Protein AF-A0A842P0Y8-F1 (afdb_monomer_lite)

Radius of gyration: 45.94 Å; chains: 1; bounding box: 86×42×139 Å

Sequence (188 aa):
MQTAFKEIISNTEYFITKHQEQRDEWNAKVVENKSRREQVNGQKLEIYDEIERQRTVRDKENNMVRQAKAEREKANKEFNTLRIKIHGNDSDNKGKRRDGDSPEFIRKKMRALEDRYERGQFTGKKAEKQFQNDMKQFARKLRDAEANRKPTGGSDVNSELDALRVACDAAHARVIAAAEAAQAAHDL

Structure (mmCIF, N/CA/C/O backbone):
data_AF-A0A842P0Y8-F1
#
_entry.id   AF-A0A842P0Y8-F1
#
loop_
_atom_site.group_PDB
_atom_site.id
_atom_site.type_symbol
_atom_site.label_atom_id
_atom_site.label_alt_id
_atom_site.label_comp_id
_atom_site.label_asym_id
_atom_site.label_entity_id
_atom_site.label_seq_id
_atom_site.pdbx_PDB_ins_code
_atom_site.Cartn_x
_atom_site.Cartn_y
_atom_site.Cartn_z
_atom_site.occupancy
_atom_site.B_iso_or_equiv
_atom_site.auth_seq_id
_atom_site.auth_comp_id
_atom_site.auth_asym_id
_atom_site.auth_atom_id
_atom_site.pdbx_PDB_model_num
ATOM 1 N N . MET A 1 1 ? -43.422 -2.375 82.252 1.00 62.78 1 MET A N 1
ATOM 2 C CA . MET A 1 1 ? -42.543 -3.380 81.608 1.00 62.78 1 MET A CA 1
ATOM 3 C C . MET A 1 1 ? -43.000 -3.746 80.197 1.00 62.78 1 MET A C 1
ATOM 5 O O . MET A 1 1 ? -42.195 -3.609 79.292 1.00 62.78 1 MET A O 1
ATOM 9 N N . GLN A 1 2 ? -44.259 -4.136 79.958 1.00 72.44 2 GLN A N 1
ATOM 10 C CA . GLN A 1 2 ? -44.721 -4.534 78.610 1.00 72.44 2 GLN A CA 1
ATOM 11 C C . GLN A 1 2 ? -44.631 -3.433 77.532 1.00 72.44 2 GLN A C 1
ATOM 13 O O . GLN A 1 2 ? -44.380 -3.740 76.372 1.00 72.44 2 GLN A O 1
ATOM 18 N N . THR A 1 3 ? -44.812 -2.162 77.892 1.00 80.06 3 THR A N 1
ATOM 19 C CA . THR A 1 3 ? -44.714 -1.017 76.968 1.00 80.06 3 THR A CA 1
ATOM 20 C C . THR A 1 3 ? -43.289 -0.773 76.474 1.00 80.06 3 THR A C 1
ATOM 22 O O . THR A 1 3 ? -43.082 -0.698 75.270 1.00 80.06 3 THR A O 1
ATOM 25 N N . ALA A 1 4 ? -42.304 -0.769 77.375 1.00 82.25 4 ALA A N 1
ATOM 26 C CA . ALA A 1 4 ? -40.890 -0.627 77.017 1.00 82.25 4 ALA A CA 1
ATOM 27 C C . ALA A 1 4 ? -40.397 -1.768 76.105 1.00 82.25 4 ALA A C 1
ATOM 29 O O . ALA A 1 4 ? -39.650 -1.534 75.162 1.00 82.25 4 ALA A O 1
ATOM 30 N N . PHE A 1 5 ? -40.864 -3.004 76.331 1.00 84.50 5 PHE A N 1
ATOM 31 C CA . PHE A 1 5 ? -40.552 -4.130 75.443 1.00 84.50 5 PHE A CA 1
ATOM 32 C C . PHE A 1 5 ? -41.135 -3.958 74.033 1.00 84.50 5 PHE A C 1
ATOM 34 O O . PHE A 1 5 ? -40.447 -4.254 73.061 1.00 84.50 5 PHE A O 1
ATOM 41 N N . LYS A 1 6 ? -42.369 -3.453 73.902 1.00 89.12 6 LYS A N 1
ATOM 42 C CA . LYS A 1 6 ? -42.972 -3.161 72.588 1.00 89.12 6 LYS A CA 1
ATOM 43 C C . LYS A 1 6 ? -42.208 -2.077 71.828 1.00 89.12 6 LYS A C 1
ATOM 45 O O . LYS A 1 6 ? -42.032 -2.187 70.622 1.00 89.12 6 LYS A O 1
ATOM 50 N N . GLU A 1 7 ? -41.736 -1.060 72.538 1.00 90.31 7 GLU A N 1
ATOM 51 C CA . GLU A 1 7 ? -40.965 0.047 71.968 1.00 90.31 7 GLU A CA 1
ATOM 52 C C . GLU A 1 7 ? -39.591 -0.419 71.464 1.00 90.31 7 GLU A C 1
ATOM 54 O O . GLU A 1 7 ? -39.178 -0.075 70.358 1.00 90.31 7 GLU A O 1
ATOM 59 N N . ILE A 1 8 ? -38.922 -1.293 72.226 1.00 91.25 8 ILE A N 1
ATOM 60 C CA . ILE A 1 8 ? -37.679 -1.944 71.796 1.00 91.25 8 ILE A CA 1
ATOM 61 C C . ILE A 1 8 ? -37.927 -2.794 70.548 1.00 91.25 8 ILE A C 1
ATOM 63 O O . ILE A 1 8 ? -37.187 -2.647 69.580 1.00 91.25 8 ILE A O 1
ATOM 67 N N . ILE A 1 9 ? -38.966 -3.637 70.528 1.00 91.38 9 ILE A N 1
ATOM 68 C CA . ILE A 1 9 ? -39.293 -4.468 69.356 1.00 91.38 9 ILE A CA 1
ATOM 69 C C . ILE A 1 9 ? -39.529 -3.588 68.125 1.00 91.38 9 ILE A C 1
ATOM 71 O O . ILE A 1 9 ? -38.880 -3.802 67.108 1.00 91.38 9 ILE A 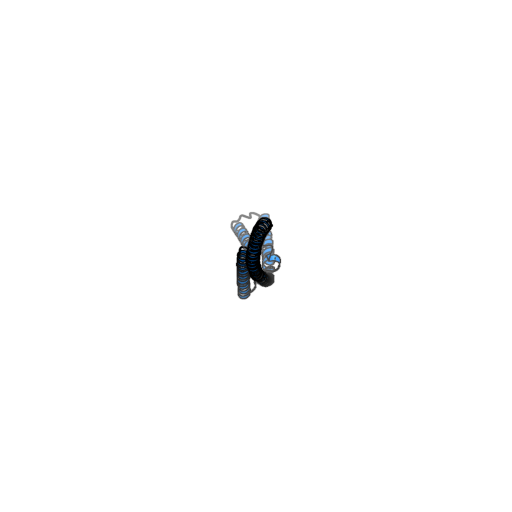O 1
ATOM 75 N N . SER A 1 10 ? -40.352 -2.543 68.244 1.00 92.31 10 SER A N 1
ATOM 76 C CA . SER A 1 10 ? -40.654 -1.628 67.137 1.00 92.31 10 SER A CA 1
ATOM 77 C C . SER A 1 10 ? -39.412 -0.905 66.606 1.00 92.31 10 SER A C 1
ATOM 79 O O . SER A 1 10 ? -39.246 -0.780 65.394 1.00 92.31 10 SER A O 1
ATOM 81 N N . ASN A 1 11 ? -38.519 -0.447 67.488 1.00 92.75 11 ASN A N 1
ATOM 82 C CA . ASN A 1 11 ? -37.257 0.168 67.074 1.00 92.75 11 ASN A CA 1
ATOM 83 C C . ASN A 1 11 ? -36.337 -0.847 66.390 1.00 92.75 11 ASN A C 1
ATOM 85 O O . ASN A 1 11 ? -35.695 -0.530 65.391 1.00 92.75 11 ASN A O 1
ATOM 89 N N . THR A 1 12 ? -36.284 -2.073 66.912 1.00 93.38 12 THR A N 1
ATOM 90 C CA . THR A 1 12 ? -35.466 -3.146 66.337 1.00 93.38 12 THR A CA 1
ATOM 91 C C . THR A 1 12 ? -35.971 -3.511 64.944 1.00 93.38 12 THR A C 1
ATOM 93 O O . THR A 1 12 ? -35.173 -3.599 64.016 1.00 93.38 12 THR A O 1
ATOM 96 N N . GLU A 1 13 ? -37.288 -3.645 64.773 1.00 94.38 13 GLU A N 1
ATOM 97 C CA . GLU A 1 13 ? -37.931 -3.862 63.476 1.00 94.38 13 GLU A CA 1
ATOM 98 C C . GLU A 1 13 ? -37.594 -2.731 62.505 1.00 94.38 13 GLU A C 1
ATOM 100 O O . GLU A 1 13 ? -37.105 -3.021 61.421 1.00 94.38 13 GLU A O 1
ATOM 105 N N . TYR A 1 14 ? -37.725 -1.463 62.916 1.00 94.94 14 TYR A N 1
ATOM 106 C CA . TYR A 1 14 ? -37.358 -0.305 62.091 1.00 94.94 14 TYR A CA 1
ATOM 107 C C . TYR A 1 14 ? -35.901 -0.352 61.601 1.00 94.94 14 TYR A C 1
ATOM 109 O O . TYR A 1 14 ? -35.631 -0.127 60.419 1.00 94.94 14 TYR A O 1
ATOM 117 N N . PHE A 1 15 ? -34.944 -0.653 62.486 1.00 95.06 15 PHE A N 1
ATOM 118 C CA . PHE A 1 15 ? -33.539 -0.766 62.088 1.00 95.06 15 PHE A CA 1
ATOM 119 C C . PHE A 1 15 ? -33.297 -1.964 61.166 1.00 95.06 15 PHE A C 1
ATOM 121 O O . PHE A 1 15 ? -32.502 -1.849 60.233 1.00 95.06 15 PHE A O 1
ATOM 128 N N . ILE A 1 16 ? -33.994 -3.085 61.379 1.00 95.69 16 ILE A N 1
ATOM 129 C CA . ILE A 1 16 ? -33.924 -4.251 60.491 1.00 95.69 16 ILE A CA 1
ATOM 130 C C . ILE A 1 16 ? -34.399 -3.875 59.086 1.00 95.69 16 ILE A C 1
ATOM 132 O O . ILE A 1 16 ? -33.655 -4.116 58.135 1.00 95.69 16 ILE A O 1
ATOM 136 N N . THR A 1 17 ? -35.570 -3.245 58.938 1.00 96.12 17 THR A N 1
ATOM 137 C CA . THR A 1 17 ? -36.078 -2.829 57.619 1.00 96.12 17 THR A CA 1
ATOM 138 C C . THR A 1 17 ? -35.133 -1.837 56.960 1.00 96.12 17 THR A C 1
ATOM 140 O O . THR A 1 17 ? -34.747 -2.029 55.812 1.00 96.12 17 THR A O 1
ATOM 143 N N . LYS A 1 18 ? -34.659 -0.831 57.703 1.00 95.88 18 LYS A N 1
ATOM 144 C CA . LYS A 1 18 ? -33.723 0.170 57.177 1.00 95.88 18 LYS A CA 1
ATOM 145 C C . LYS A 1 18 ? -32.415 -0.453 56.679 1.00 95.88 18 LYS A C 1
ATOM 147 O O . LYS A 1 18 ? -31.905 -0.072 55.628 1.00 95.88 18 LYS A O 1
ATOM 152 N N . HIS A 1 19 ? -31.848 -1.405 57.419 1.00 96.44 19 HIS A N 1
ATOM 153 C CA . HIS A 1 19 ? -30.629 -2.094 56.996 1.00 96.44 19 HIS A CA 1
ATOM 154 C C . HIS A 1 19 ? -30.870 -3.040 55.815 1.00 96.44 19 HIS A C 1
ATOM 156 O O . HIS A 1 19 ? -29.994 -3.163 54.958 1.00 96.44 19 HIS A O 1
ATOM 162 N N . GLN A 1 20 ? -32.041 -3.678 55.737 1.00 96.56 20 GLN A N 1
ATOM 163 C CA . GLN A 1 20 ? -32.441 -4.477 54.576 1.00 96.56 20 GLN A CA 1
ATOM 164 C C . GLN A 1 20 ? -32.570 -3.606 53.322 1.00 96.56 20 GLN A C 1
ATOM 166 O O . GLN A 1 20 ? -31.954 -3.930 52.312 1.00 96.56 20 GLN A O 1
ATOM 171 N N . GLU A 1 21 ? -33.258 -2.466 53.411 1.00 96.38 21 GLU A N 1
ATOM 172 C CA . GLU A 1 21 ? -33.397 -1.501 52.313 1.00 96.38 21 GLU A CA 1
ATOM 173 C C . GLU A 1 21 ? -32.034 -1.002 51.822 1.00 96.38 21 GLU A C 1
ATOM 175 O O . GLU A 1 21 ? -31.753 -1.038 50.626 1.00 96.38 21 GLU A O 1
ATOM 180 N N . GLN A 1 22 ? -31.144 -0.608 52.740 1.00 96.62 22 GLN A N 1
ATOM 181 C CA . GLN A 1 22 ? -29.789 -0.180 52.384 1.00 96.62 22 GLN A CA 1
ATOM 182 C C . GLN A 1 22 ? -28.996 -1.296 51.702 1.00 96.62 22 GLN A C 1
ATOM 184 O O . GLN A 1 22 ? -28.308 -1.055 50.710 1.00 96.62 22 GLN A O 1
ATOM 189 N N . ARG A 1 23 ? -29.068 -2.523 52.226 1.00 96.75 23 ARG A N 1
ATOM 190 C CA . ARG A 1 23 ? -28.389 -3.677 51.629 1.00 96.75 23 ARG A CA 1
ATOM 191 C C . ARG A 1 23 ? -28.906 -3.935 50.218 1.00 96.75 23 ARG A C 1
ATOM 193 O O . ARG A 1 23 ? -28.106 -4.175 49.318 1.00 96.75 23 ARG A O 1
ATOM 200 N N . ASP A 1 24 ? -30.217 -3.888 50.026 1.00 96.94 24 ASP A N 1
ATOM 201 C CA . ASP A 1 24 ? -30.845 -4.168 48.741 1.00 96.94 24 ASP A CA 1
ATOM 202 C C . ASP A 1 24 ? -30.533 -3.058 47.722 1.00 96.94 24 ASP A C 1
ATOM 204 O O . ASP A 1 24 ? -30.207 -3.362 46.574 1.00 96.94 24 ASP A O 1
ATOM 208 N N . GLU A 1 25 ? -30.481 -1.793 48.155 1.00 97.00 25 GLU A N 1
ATOM 209 C CA . GLU A 1 25 ? -30.009 -0.665 47.343 1.00 97.00 25 GLU A CA 1
ATOM 210 C C . GLU A 1 25 ? -28.546 -0.852 46.902 1.00 97.00 25 GLU A C 1
ATOM 212 O O . GLU A 1 25 ? -28.213 -0.694 45.724 1.00 97.00 25 GLU A O 1
ATOM 217 N N . TRP A 1 26 ? -27.653 -1.220 47.826 1.00 97.25 26 TRP A N 1
ATOM 218 C CA . TRP A 1 26 ? -26.250 -1.480 47.495 1.00 97.25 26 TRP A CA 1
ATOM 219 C C . TRP A 1 26 ? -26.084 -2.696 46.584 1.00 97.25 26 TRP A C 1
ATOM 221 O O . TRP A 1 26 ? -25.296 -2.639 45.641 1.00 97.25 26 TRP A O 1
ATOM 231 N N . ASN A 1 27 ? -26.849 -3.765 46.806 1.00 96.94 27 ASN A N 1
ATOM 232 C CA . ASN A 1 27 ? -26.852 -4.937 45.934 1.00 96.94 27 ASN A CA 1
ATOM 233 C C . ASN A 1 27 ? -27.299 -4.571 44.516 1.00 96.94 27 ASN A C 1
ATOM 235 O O . ASN A 1 27 ? -26.639 -4.967 43.554 1.00 96.94 27 ASN A O 1
ATOM 239 N N . ALA A 1 28 ? -28.359 -3.770 44.377 1.00 97.62 28 ALA A N 1
ATOM 240 C CA . ALA A 1 28 ? -28.816 -3.276 43.082 1.00 97.62 28 ALA A CA 1
ATOM 241 C C . ALA A 1 28 ? -27.714 -2.471 42.373 1.00 97.62 28 ALA A C 1
ATOM 243 O O . ALA A 1 28 ? -27.381 -2.766 41.224 1.00 97.62 28 ALA A O 1
ATOM 244 N N . LYS A 1 29 ? -27.058 -1.541 43.083 1.00 97.62 29 LYS A N 1
ATOM 245 C CA . LYS A 1 29 ? -25.928 -0.761 42.543 1.00 97.62 29 LYS A CA 1
ATOM 246 C C . LYS A 1 29 ? -24.746 -1.640 42.136 1.00 97.62 29 LYS A C 1
ATOM 248 O O . LYS A 1 29 ? -24.096 -1.362 41.129 1.00 97.62 29 LYS A O 1
ATOM 253 N N . VAL A 1 30 ? -24.429 -2.688 42.898 1.00 97.81 30 VAL A N 1
ATOM 254 C CA . VAL A 1 30 ? -23.339 -3.620 42.561 1.00 97.81 30 VAL A CA 1
ATOM 255 C C . VAL A 1 30 ? -23.663 -4.390 41.283 1.00 97.81 30 VAL A C 1
ATOM 257 O O . VAL A 1 30 ? -22.803 -4.490 40.406 1.00 97.81 30 VAL A O 1
ATOM 260 N N . VAL A 1 31 ? -24.891 -4.897 41.151 1.00 97.50 31 VAL A N 1
ATOM 261 C CA . VAL A 1 31 ? -25.341 -5.606 39.944 1.00 97.50 31 VAL A CA 1
ATOM 262 C C . VAL A 1 31 ? -25.310 -4.680 38.728 1.00 97.50 31 VAL A C 1
ATOM 264 O O . VAL A 1 31 ? -24.746 -5.052 37.700 1.00 97.50 31 VAL A O 1
ATOM 267 N N . GLU A 1 32 ? -25.826 -3.458 38.859 1.00 97.31 32 GLU A N 1
ATOM 268 C CA . GLU A 1 32 ? -25.815 -2.454 37.792 1.00 97.31 32 GLU A CA 1
ATOM 269 C C . GLU A 1 32 ? -24.386 -2.121 37.341 1.00 97.31 32 GLU A C 1
ATOM 271 O O . GLU A 1 32 ? -24.062 -2.200 36.154 1.00 97.31 32 GLU A O 1
ATOM 276 N N . ASN A 1 33 ? -23.485 -1.817 38.282 1.00 97.50 33 ASN A N 1
ATOM 277 C CA . ASN A 1 33 ? -22.095 -1.500 37.953 1.00 97.50 33 ASN A CA 1
ATOM 278 C C . ASN A 1 33 ? -21.358 -2.691 37.333 1.00 97.50 33 ASN A C 1
ATOM 280 O O . ASN A 1 33 ? -20.548 -2.503 36.420 1.00 97.50 33 ASN A O 1
ATOM 284 N N . LYS A 1 34 ? -21.641 -3.915 37.795 1.00 97.50 34 LYS A N 1
ATOM 285 C CA . LYS A 1 34 ? -21.091 -5.137 37.203 1.00 97.50 34 LYS A CA 1
ATOM 286 C C . LYS A 1 34 ? -21.562 -5.299 35.757 1.00 97.50 34 LYS A C 1
ATOM 288 O O . LYS A 1 34 ? -20.717 -5.489 34.885 1.00 97.50 34 LYS A O 1
ATOM 293 N N . SER A 1 35 ? -22.861 -5.135 35.502 1.00 97.44 35 SER A N 1
ATOM 294 C CA . SER A 1 35 ? -23.441 -5.193 34.156 1.00 97.44 35 SER A CA 1
ATOM 295 C C . SER A 1 35 ? -22.841 -4.124 33.241 1.00 97.44 35 SER A C 1
ATOM 297 O O . SER A 1 35 ? -22.437 -4.421 32.118 1.00 97.44 35 SER A O 1
ATOM 299 N N . ARG A 1 36 ? -22.693 -2.884 33.729 1.00 97.38 36 ARG A N 1
ATOM 300 C CA . ARG A 1 36 ? -22.067 -1.794 32.966 1.00 97.38 36 ARG A CA 1
ATOM 301 C C . ARG A 1 36 ? -20.614 -2.108 32.617 1.00 97.38 36 ARG A C 1
ATOM 303 O O . ARG A 1 36 ? -20.179 -1.868 31.495 1.00 97.38 36 ARG A O 1
ATOM 310 N N . ARG A 1 37 ? -19.852 -2.667 33.561 1.00 97.62 37 ARG A N 1
ATOM 311 C CA . ARG A 1 37 ? -18.464 -3.088 33.322 1.00 97.62 37 ARG A CA 1
ATOM 312 C C . ARG A 1 37 ? -18.384 -4.195 32.273 1.00 97.62 37 ARG A C 1
ATOM 314 O O . ARG A 1 37 ? -17.483 -4.168 31.443 1.00 97.62 37 ARG A O 1
ATOM 321 N N . GLU A 1 38 ? -19.287 -5.168 32.323 1.00 97.12 38 GLU A N 1
ATOM 322 C CA . GLU A 1 38 ? -19.349 -6.258 31.344 1.00 97.12 38 GLU A CA 1
ATOM 323 C C . GLU A 1 38 ? -19.684 -5.733 29.945 1.00 97.12 38 GLU A C 1
ATOM 325 O O . GLU A 1 38 ? -18.985 -6.079 28.997 1.00 97.12 38 GLU A O 1
ATOM 330 N N . GLN A 1 39 ? -20.639 -4.808 29.831 1.00 97.00 39 GLN A N 1
ATOM 331 C CA . GLN A 1 39 ? -20.959 -4.135 28.572 1.00 97.00 39 GLN A CA 1
ATOM 332 C C . GLN A 1 39 ? -19.757 -3.367 28.002 1.00 97.00 39 GLN A C 1
ATOM 334 O O . GLN A 1 39 ? -19.409 -3.544 26.837 1.00 97.00 39 GLN A O 1
ATOM 339 N N . VAL A 1 40 ? -19.086 -2.552 28.824 1.00 97.06 40 VAL A N 1
ATOM 340 C CA . VAL A 1 40 ? -17.894 -1.795 28.399 1.00 97.06 40 VAL A CA 1
ATOM 341 C C . VAL A 1 40 ? -16.755 -2.734 28.003 1.00 97.06 40 VAL A C 1
ATOM 343 O O . VAL A 1 40 ? -16.052 -2.480 27.030 1.00 97.06 40 VAL A O 1
ATOM 346 N N . ASN A 1 41 ? -16.566 -3.840 28.726 1.00 96.62 41 ASN A N 1
ATOM 347 C CA . ASN A 1 41 ? -15.568 -4.839 28.357 1.00 96.62 41 ASN A CA 1
ATOM 348 C C . ASN A 1 41 ? -15.905 -5.527 27.029 1.00 96.62 41 ASN A C 1
ATOM 350 O O . ASN A 1 41 ? -14.982 -5.761 26.256 1.00 96.62 41 ASN A O 1
ATOM 354 N N . GLY A 1 42 ? -17.182 -5.807 26.755 1.00 96.62 42 GLY A N 1
ATOM 355 C CA . GLY A 1 42 ? -17.635 -6.320 25.460 1.00 96.62 42 GLY A CA 1
ATOM 356 C C . GLY A 1 42 ? -17.297 -5.357 24.324 1.00 96.62 42 GLY A C 1
ATOM 357 O O . GLY A 1 42 ? -16.567 -5.726 23.411 1.00 96.62 42 GLY A O 1
ATOM 358 N N . GLN A 1 43 ? -17.695 -4.088 24.458 1.00 97.00 43 GLN A N 1
ATOM 359 C CA . GLN A 1 43 ? -17.370 -3.036 23.483 1.00 97.00 43 GLN A CA 1
ATOM 360 C C . GLN A 1 43 ? -15.861 -2.894 23.265 1.00 97.00 43 GLN A C 1
ATOM 362 O O . GLN A 1 43 ? -15.389 -2.743 22.144 1.00 97.00 43 GLN A O 1
ATOM 367 N N . LYS A 1 44 ? -15.077 -2.965 24.344 1.00 97.44 44 LYS A N 1
ATOM 368 C CA . LYS A 1 44 ? -13.618 -2.893 24.266 1.00 97.44 44 LYS A CA 1
ATOM 369 C C . LYS A 1 44 ? -13.037 -4.061 23.462 1.00 97.44 44 LYS A C 1
ATOM 371 O O . LYS A 1 44 ? -12.123 -3.840 22.678 1.00 97.44 44 LYS A O 1
ATOM 376 N N . LEU A 1 45 ? -13.529 -5.284 23.673 1.00 96.44 45 LEU A N 1
ATOM 377 C CA . LEU A 1 45 ? -13.084 -6.459 22.918 1.00 96.44 45 LEU A CA 1
ATOM 378 C C . LEU A 1 45 ? -13.445 -6.335 21.436 1.00 96.44 45 LEU A C 1
ATOM 380 O O . LEU A 1 45 ? -12.580 -6.548 20.598 1.00 96.44 45 LEU A O 1
ATOM 384 N N . GLU A 1 46 ? -14.662 -5.895 21.119 1.00 95.88 46 GLU A N 1
ATOM 385 C CA . GLU A 1 46 ? -15.085 -5.645 19.735 1.00 95.88 46 GLU A CA 1
ATOM 386 C C . GLU A 1 46 ? -14.191 -4.610 19.038 1.00 95.88 46 GLU A C 1
ATOM 388 O O . GLU A 1 46 ? -13.778 -4.814 17.898 1.00 95.88 46 GLU A O 1
ATOM 393 N N . ILE A 1 47 ? -13.831 -3.527 19.737 1.00 96.62 47 ILE A N 1
ATOM 394 C CA . ILE A 1 47 ? -12.901 -2.517 19.218 1.00 96.62 47 ILE A CA 1
ATOM 395 C C . ILE A 1 47 ? -11.506 -3.115 18.998 1.00 96.62 47 ILE A C 1
ATOM 397 O O . ILE A 1 47 ? -10.876 -2.818 17.987 1.00 96.62 47 ILE A O 1
ATOM 401 N N . TYR A 1 48 ? -11.002 -3.945 19.918 1.00 95.62 48 TYR A N 1
ATOM 402 C CA . TYR A 1 48 ? -9.704 -4.602 19.737 1.00 95.62 48 TYR A CA 1
ATOM 403 C C . TYR A 1 48 ? -9.696 -5.538 18.530 1.00 95.62 48 TYR A C 1
ATOM 405 O O . TYR A 1 48 ? -8.761 -5.470 17.732 1.00 95.62 48 TYR A O 1
ATOM 413 N N . ASP A 1 49 ? -10.742 -6.349 18.372 1.00 96.06 49 ASP A N 1
ATOM 414 C CA . ASP A 1 49 ? -10.901 -7.234 17.220 1.00 96.06 49 ASP A CA 1
ATOM 415 C C . ASP A 1 49 ? -10.931 -6.431 15.915 1.00 96.06 49 ASP A C 1
ATOM 417 O O . ASP A 1 49 ? -10.302 -6.815 14.929 1.00 96.06 49 ASP A O 1
ATOM 421 N N . GLU A 1 50 ? -11.623 -5.289 15.902 1.00 94.25 50 GLU A N 1
ATOM 422 C CA . GLU A 1 50 ? -11.691 -4.435 14.720 1.00 94.25 50 GLU A CA 1
ATOM 423 C C . GLU A 1 50 ? -10.349 -3.768 14.398 1.00 94.25 50 GLU A C 1
ATOM 425 O O . GLU A 1 50 ? -9.911 -3.786 13.249 1.00 94.25 50 GLU A O 1
ATOM 430 N N . ILE A 1 51 ? -9.629 -3.269 15.408 1.00 94.12 51 ILE A N 1
ATOM 431 C CA . ILE A 1 51 ? -8.270 -2.732 15.235 1.00 94.12 51 ILE A CA 1
ATOM 432 C C . ILE A 1 51 ? -7.336 -3.802 14.658 1.00 94.12 51 ILE A C 1
ATOM 434 O O . ILE A 1 51 ? -6.519 -3.509 13.780 1.00 94.12 51 ILE A O 1
ATOM 438 N N . GLU A 1 52 ? -7.430 -5.042 15.141 1.00 94.50 52 GLU A N 1
ATOM 439 C CA . GLU A 1 52 ? -6.617 -6.143 14.631 1.00 94.50 52 GLU A CA 1
ATOM 440 C C . GLU A 1 52 ? -6.969 -6.470 13.174 1.00 94.50 52 GLU A C 1
ATOM 442 O O . GLU A 1 52 ? -6.063 -6.581 12.342 1.00 94.50 52 GLU A O 1
ATOM 447 N N . ARG A 1 53 ? -8.262 -6.515 12.822 1.00 92.75 53 ARG A N 1
ATOM 448 C CA . ARG A 1 53 ? -8.708 -6.668 11.427 1.00 92.75 53 ARG A CA 1
ATOM 449 C C . ARG A 1 53 ? -8.160 -5.557 10.539 1.00 92.75 53 ARG A C 1
ATOM 451 O O . ARG A 1 53 ? -7.497 -5.866 9.548 1.00 92.75 53 ARG A O 1
ATOM 458 N N . GLN A 1 54 ? -8.341 -4.290 10.906 1.00 93.12 54 GLN A N 1
ATOM 459 C CA . GLN A 1 54 ? -7.819 -3.152 10.141 1.00 93.12 54 GLN A CA 1
ATOM 460 C C . GLN A 1 54 ? -6.298 -3.233 9.964 1.00 93.12 54 GLN A C 1
ATOM 462 O O . GLN A 1 54 ? -5.775 -3.024 8.866 1.00 93.12 54 GLN A O 1
ATOM 467 N N . ARG A 1 55 ? -5.567 -3.606 11.022 1.00 93.25 55 ARG A N 1
ATOM 468 C CA . ARG A 1 55 ? -4.117 -3.809 10.949 1.00 93.25 55 ARG A CA 1
ATOM 469 C C . ARG A 1 55 ? -3.748 -4.913 9.960 1.00 93.25 55 ARG A C 1
ATOM 471 O O . ARG A 1 55 ? -2.835 -4.715 9.164 1.00 93.25 55 ARG A O 1
ATOM 478 N N . THR A 1 56 ? -4.453 -6.044 9.972 1.00 93.94 56 THR A N 1
ATOM 479 C CA . THR A 1 56 ? -4.171 -7.151 9.042 1.00 93.94 56 THR A CA 1
ATOM 480 C C . THR A 1 56 ? -4.401 -6.754 7.583 1.00 93.94 56 THR A C 1
ATOM 482 O O . THR A 1 56 ? -3.585 -7.092 6.723 1.00 93.94 56 THR A O 1
ATOM 485 N N . VAL A 1 57 ? -5.459 -5.983 7.302 1.00 92.62 57 VAL A N 1
ATOM 486 C CA . VAL A 1 57 ? -5.748 -5.453 5.961 1.00 92.62 57 VAL A CA 1
ATOM 487 C C . VAL A 1 57 ? -4.634 -4.503 5.527 1.00 92.62 57 VAL A C 1
ATOM 489 O O . VAL A 1 57 ? -4.036 -4.690 4.469 1.00 92.62 57 VAL A O 1
ATOM 492 N N . ARG A 1 58 ? -4.268 -3.547 6.384 1.00 91.69 58 ARG A N 1
ATOM 493 C CA . ARG A 1 58 ? -3.175 -2.603 6.135 1.00 91.69 58 ARG A CA 1
ATOM 494 C C . ARG A 1 58 ? -1.839 -3.302 5.869 1.00 91.69 58 ARG A C 1
ATOM 496 O O . ARG A 1 58 ? -1.118 -2.930 4.945 1.00 91.69 58 ARG A O 1
ATOM 503 N N . ASP A 1 59 ? -1.493 -4.311 6.664 1.00 92.69 59 ASP A N 1
ATOM 504 C CA . ASP A 1 59 ? -0.245 -5.063 6.504 1.00 92.69 59 ASP A CA 1
ATOM 505 C C . ASP A 1 59 ? -0.233 -5.857 5.187 1.00 92.69 59 ASP A C 1
ATOM 507 O O . ASP A 1 59 ? 0.798 -5.923 4.506 1.00 92.69 59 ASP A O 1
ATOM 511 N N . LYS A 1 60 ? -1.381 -6.412 4.779 1.00 93.69 60 LYS A N 1
ATOM 512 C CA . LYS A 1 60 ? -1.544 -7.090 3.487 1.00 93.69 60 LYS A CA 1
ATOM 513 C C . LYS A 1 60 ? -1.340 -6.127 2.316 1.00 93.69 60 LYS A C 1
ATOM 515 O O . LYS A 1 60 ? -0.511 -6.413 1.450 1.00 93.69 60 LYS A O 1
ATOM 520 N N . GLU A 1 61 ? -2.020 -4.985 2.313 1.00 91.94 61 GLU A N 1
ATOM 521 C CA . GLU A 1 61 ? -1.902 -3.998 1.231 1.00 91.94 61 GLU A CA 1
ATOM 522 C C . GLU A 1 61 ? -0.489 -3.394 1.160 1.00 91.94 61 GLU A C 1
ATOM 524 O O . GLU A 1 61 ? 0.106 -3.283 0.086 1.00 91.94 61 GLU A O 1
ATOM 529 N N . ASN A 1 62 ? 0.139 -3.116 2.307 1.00 92.00 62 ASN A N 1
ATOM 530 C CA . ASN A 1 62 ? 1.532 -2.665 2.350 1.00 92.00 62 ASN A CA 1
ATOM 531 C C . ASN A 1 62 ? 2.507 -3.698 1.769 1.00 92.00 62 ASN A C 1
ATOM 533 O O . ASN A 1 62 ? 3.473 -3.335 1.086 1.00 92.00 62 ASN A O 1
ATOM 537 N N . ASN A 1 63 ? 2.267 -4.989 2.004 1.00 94.12 63 ASN A N 1
ATOM 538 C CA . ASN A 1 63 ? 3.051 -6.045 1.372 1.00 94.12 63 ASN A CA 1
ATOM 539 C C . ASN A 1 63 ? 2.835 -6.088 -0.148 1.00 94.12 63 ASN A C 1
ATOM 541 O O . ASN A 1 63 ? 3.815 -6.250 -0.879 1.00 94.12 63 ASN A O 1
ATOM 545 N N . MET A 1 64 ? 1.613 -5.861 -0.638 1.00 92.31 64 MET A N 1
ATOM 546 C CA . MET A 1 64 ? 1.340 -5.760 -2.078 1.00 92.31 64 MET A CA 1
ATOM 547 C C . MET A 1 64 ? 2.089 -4.587 -2.723 1.00 92.31 64 MET A C 1
ATOM 549 O O . MET A 1 64 ? 2.733 -4.763 -3.758 1.00 92.31 64 MET A O 1
ATOM 553 N N . VAL A 1 65 ? 2.124 -3.417 -2.074 1.00 93.38 65 VAL A N 1
ATOM 554 C CA . VAL A 1 65 ? 2.920 -2.265 -2.540 1.00 93.38 65 VAL A CA 1
ATOM 555 C C . VAL A 1 65 ? 4.409 -2.607 -2.621 1.00 93.38 65 VAL A C 1
ATOM 557 O O . VAL A 1 65 ? 5.083 -2.237 -3.586 1.00 93.38 65 VAL A O 1
ATOM 560 N N . ARG A 1 66 ? 4.951 -3.313 -1.619 1.00 93.12 66 ARG A N 1
ATOM 561 C CA . ARG A 1 66 ? 6.360 -3.745 -1.621 1.00 93.12 66 ARG A CA 1
ATOM 562 C C . ARG A 1 66 ? 6.657 -4.690 -2.785 1.00 93.12 66 ARG A C 1
ATOM 564 O O . ARG A 1 66 ? 7.667 -4.500 -3.462 1.00 93.12 66 ARG A O 1
ATOM 571 N N . GLN A 1 67 ? 5.778 -5.657 -3.043 1.00 93.69 67 GLN A N 1
ATOM 572 C CA . GLN A 1 67 ? 5.912 -6.589 -4.167 1.00 93.69 67 GLN A CA 1
ATOM 573 C C . GLN A 1 67 ? 5.847 -5.858 -5.513 1.00 93.69 67 GLN A C 1
ATOM 575 O O . GLN A 1 67 ? 6.758 -6.005 -6.326 1.00 93.69 67 GLN A O 1
ATOM 580 N N . ALA A 1 68 ? 4.862 -4.977 -5.709 1.00 92.12 68 ALA A N 1
ATOM 581 C CA . ALA A 1 68 ? 4.731 -4.186 -6.932 1.00 92.12 68 ALA A CA 1
ATOM 582 C C . ALA A 1 6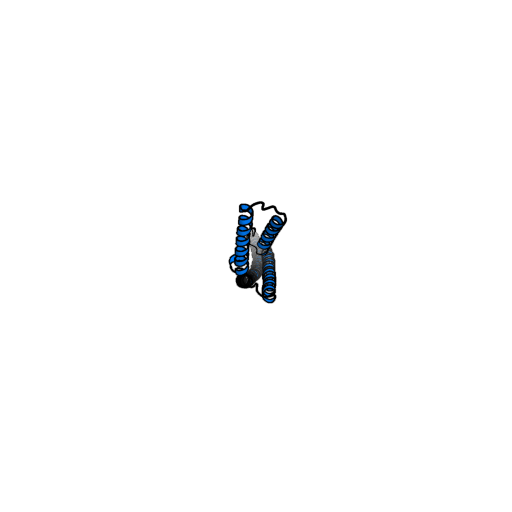8 ? 5.960 -3.288 -7.178 1.00 92.12 68 ALA A C 1
ATOM 584 O O . ALA A 1 68 ? 6.446 -3.173 -8.305 1.00 92.12 68 ALA A O 1
ATOM 585 N N . LYS A 1 69 ? 6.524 -2.677 -6.123 1.00 91.62 69 LYS A N 1
ATOM 586 C CA . LYS A 1 69 ? 7.765 -1.888 -6.230 1.00 91.62 69 LYS A CA 1
ATOM 587 C C . LYS A 1 69 ? 8.954 -2.751 -6.651 1.00 91.62 69 LYS A C 1
ATOM 589 O O . LYS A 1 69 ? 9.746 -2.296 -7.477 1.00 91.62 69 LYS A O 1
ATOM 594 N N . ALA A 1 70 ? 9.063 -3.969 -6.122 1.00 93.62 70 ALA A N 1
ATOM 595 C CA . ALA A 1 70 ? 10.109 -4.913 -6.504 1.00 93.62 70 ALA A CA 1
ATOM 596 C C . ALA A 1 70 ? 9.967 -5.366 -7.969 1.00 93.62 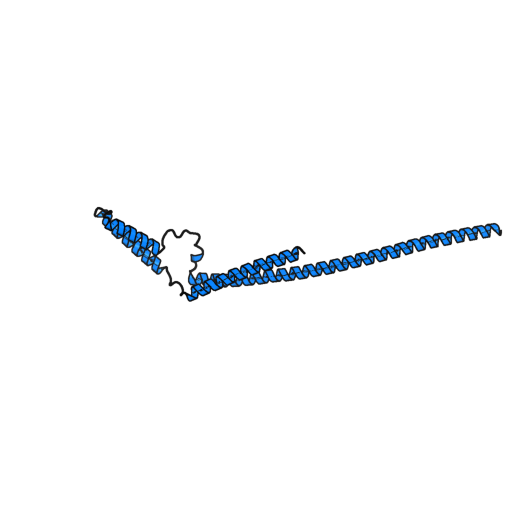70 ALA A C 1
ATOM 598 O O . ALA A 1 70 ? 10.966 -5.434 -8.684 1.00 93.62 70 ALA A O 1
ATOM 599 N N . GLU A 1 71 ? 8.744 -5.619 -8.445 1.00 91.69 71 GLU A N 1
ATOM 600 C CA . GLU A 1 71 ? 8.468 -5.918 -9.859 1.00 91.69 71 GLU A CA 1
ATOM 601 C C . GLU A 1 71 ? 8.859 -4.754 -10.772 1.00 91.69 71 GLU A C 1
ATOM 603 O O . GLU A 1 71 ? 9.592 -4.948 -11.742 1.00 91.69 71 GLU A O 1
ATOM 608 N N . ARG A 1 72 ? 8.451 -3.528 -10.423 1.00 92.50 72 ARG A N 1
ATOM 609 C CA . ARG A 1 72 ? 8.832 -2.316 -11.161 1.00 92.50 72 ARG A CA 1
ATOM 610 C C . ARG A 1 72 ? 10.348 -2.138 -11.214 1.00 92.50 72 ARG A C 1
ATOM 612 O O . ARG A 1 72 ? 10.887 -1.743 -12.242 1.00 92.50 72 ARG A O 1
ATOM 619 N N . GLU A 1 73 ? 11.051 -2.403 -10.116 1.00 91.62 73 GLU A N 1
ATOM 620 C CA . GLU A 1 73 ? 12.511 -2.309 -10.084 1.00 91.62 73 GLU A CA 1
ATOM 621 C C . GLU A 1 73 ? 13.174 -3.338 -11.011 1.00 91.62 73 GLU A C 1
ATOM 623 O O . GLU A 1 73 ? 14.116 -2.988 -11.722 1.00 91.62 73 GLU A O 1
ATOM 628 N N . LYS A 1 74 ? 12.670 -4.580 -11.048 1.00 91.75 74 LYS A N 1
ATOM 629 C CA . LYS A 1 74 ? 13.142 -5.612 -11.985 1.00 91.75 74 LYS A CA 1
ATOM 630 C C . LYS A 1 74 ? 12.906 -5.197 -13.438 1.00 91.75 74 LYS A C 1
ATOM 632 O O . LYS A 1 74 ? 13.866 -5.162 -14.202 1.00 91.75 74 LYS A O 1
ATOM 637 N N . ALA A 1 75 ? 11.687 -4.773 -13.777 1.00 88.62 75 ALA A N 1
ATOM 638 C CA . ALA A 1 75 ? 11.350 -4.305 -15.122 1.00 88.62 75 ALA A CA 1
ATOM 639 C C . ALA A 1 75 ? 12.238 -3.122 -15.552 1.00 88.62 75 ALA A C 1
ATOM 641 O O . ALA A 1 75 ? 12.813 -3.127 -16.637 1.00 88.62 75 ALA A O 1
ATOM 642 N N . ASN A 1 76 ? 12.452 -2.141 -14.666 1.00 87.38 76 ASN A N 1
ATOM 643 C CA . ASN A 1 76 ? 13.333 -1.003 -14.945 1.00 87.38 76 ASN A CA 1
ATOM 644 C C . ASN A 1 76 ? 14.795 -1.416 -15.145 1.00 87.38 76 ASN A C 1
ATOM 646 O O . ASN A 1 76 ? 15.483 -0.831 -15.983 1.00 87.38 76 ASN A O 1
ATOM 650 N N . LYS A 1 77 ? 15.290 -2.397 -14.382 1.00 90.44 77 LYS A N 1
ATOM 651 C CA . LYS A 1 77 ? 16.638 -2.949 -14.571 1.00 90.44 77 LYS A CA 1
ATOM 652 C C . LYS A 1 77 ? 16.754 -3.619 -15.938 1.00 90.44 77 LYS A C 1
ATOM 654 O O . LYS A 1 77 ? 17.696 -3.322 -16.669 1.00 90.44 77 LYS A O 1
ATOM 659 N N . GLU A 1 78 ? 15.794 -4.456 -16.312 1.00 89.00 78 GLU A N 1
ATOM 660 C CA . GLU A 1 78 ? 15.760 -5.128 -17.616 1.00 89.00 78 GLU A CA 1
ATOM 661 C C . GLU A 1 78 ? 15.722 -4.110 -18.762 1.00 89.00 78 GLU A C 1
ATOM 663 O O . GLU A 1 78 ? 16.613 -4.115 -19.616 1.00 89.00 78 GLU A O 1
ATOM 668 N N . PHE A 1 79 ? 14.802 -3.143 -18.707 1.00 87.94 79 PHE A N 1
ATOM 669 C CA . PHE A 1 79 ? 14.711 -2.064 -19.688 1.00 87.94 79 PHE A CA 1
ATOM 670 C C . PHE A 1 79 ? 16.012 -1.261 -19.796 1.00 87.94 79 PHE A C 1
ATOM 672 O O . PHE A 1 79 ? 16.525 -1.063 -20.897 1.00 87.94 79 PHE A O 1
ATOM 679 N N . ASN A 1 80 ? 16.599 -0.827 -18.674 1.00 85.31 80 ASN A N 1
ATOM 680 C CA . ASN A 1 80 ? 17.837 -0.048 -18.704 1.00 85.31 80 ASN A CA 1
ATOM 681 C C . ASN A 1 80 ? 19.021 -0.856 -19.231 1.00 85.31 80 ASN A C 1
ATOM 683 O O . ASN A 1 80 ? 19.826 -0.316 -19.990 1.00 85.31 80 ASN A O 1
ATOM 687 N N . THR A 1 81 ? 19.138 -2.136 -18.872 1.00 88.38 81 THR A N 1
ATOM 688 C CA . THR A 1 81 ? 20.230 -2.976 -19.382 1.00 88.38 81 THR A CA 1
ATOM 689 C C . THR A 1 81 ? 20.127 -3.164 -20.893 1.00 88.38 81 THR A C 1
ATOM 691 O O . THR A 1 81 ? 21.140 -3.024 -21.581 1.00 88.38 81 THR A O 1
ATOM 694 N N . LEU A 1 82 ? 18.926 -3.402 -21.431 1.00 83.88 82 LEU A N 1
ATOM 695 C CA . LEU A 1 82 ? 18.719 -3.512 -22.874 1.00 83.88 82 LEU A CA 1
ATOM 696 C C . LEU A 1 82 ? 18.927 -2.157 -23.573 1.00 83.88 82 LEU A C 1
ATOM 698 O O . LEU A 1 82 ? 19.659 -2.078 -24.559 1.00 83.88 82 LEU A O 1
ATOM 702 N N . ARG A 1 83 ? 18.401 -1.065 -23.004 1.00 83.31 83 ARG A N 1
ATOM 703 C CA . ARG A 1 83 ? 18.603 0.307 -23.501 1.00 83.31 83 ARG A CA 1
ATOM 704 C C . ARG A 1 83 ? 20.088 0.654 -23.626 1.00 83.31 83 ARG A C 1
ATOM 706 O O . ARG A 1 83 ? 20.498 1.194 -24.651 1.00 83.31 83 ARG A O 1
ATOM 713 N N . ILE A 1 84 ? 20.895 0.335 -22.611 1.00 83.00 84 ILE A N 1
ATOM 714 C CA . ILE A 1 84 ? 22.345 0.587 -22.606 1.00 83.00 84 ILE A CA 1
ATOM 715 C C . ILE A 1 84 ? 23.056 -0.287 -23.646 1.00 83.00 84 ILE A C 1
ATOM 717 O O . ILE A 1 84 ? 23.946 0.204 -24.338 1.00 83.00 84 ILE A O 1
ATOM 721 N N . LYS A 1 85 ? 22.657 -1.556 -23.810 1.00 82.06 85 LYS A N 1
ATOM 722 C CA . LYS A 1 85 ? 23.220 -2.438 -24.848 1.00 82.06 85 LYS A CA 1
ATOM 723 C C . LYS A 1 85 ? 22.969 -1.904 -26.264 1.00 82.06 85 LYS A C 1
ATOM 725 O O . LYS A 1 85 ? 23.873 -1.967 -27.093 1.00 82.06 85 LYS A O 1
ATOM 730 N N . ILE A 1 86 ? 21.778 -1.359 -26.528 1.00 75.50 86 ILE A N 1
ATOM 731 C CA . ILE A 1 86 ? 21.373 -0.872 -27.860 1.00 75.50 86 ILE A CA 1
ATOM 732 C C . ILE A 1 86 ? 21.937 0.522 -28.154 1.00 75.50 86 ILE A C 1
ATOM 734 O O . ILE A 1 86 ? 22.445 0.776 -29.245 1.00 75.50 86 ILE A O 1
ATOM 738 N N . HIS A 1 87 ? 21.822 1.446 -27.200 1.00 73.44 87 HIS A N 1
ATOM 739 C CA . HIS A 1 87 ? 22.110 2.867 -27.421 1.00 73.44 87 HIS A CA 1
ATOM 740 C C . HIS A 1 87 ? 23.428 3.343 -26.799 1.00 73.44 87 HIS A C 1
ATOM 742 O O . HIS A 1 87 ? 23.803 4.498 -26.992 1.00 73.44 87 HIS A O 1
ATOM 748 N N . GLY A 1 88 ? 24.139 2.476 -26.076 1.00 67.50 88 GLY A N 1
ATOM 749 C CA . GLY A 1 88 ? 25.333 2.841 -25.322 1.00 67.50 88 GLY A CA 1
ATOM 750 C C . GLY A 1 88 ? 25.030 3.678 -24.073 1.00 67.50 88 GLY A C 1
ATOM 751 O O . GLY A 1 88 ? 23.889 4.058 -23.785 1.00 67.50 88 GLY A O 1
ATOM 752 N N . ASN A 1 89 ? 26.090 3.987 -23.324 1.00 63.34 89 ASN A N 1
ATOM 753 C CA . ASN A 1 89 ? 26.017 4.757 -22.076 1.00 63.34 89 ASN A CA 1
ATOM 754 C C . ASN A 1 89 ? 25.630 6.238 -22.286 1.00 63.34 89 ASN A C 1
ATOM 756 O O . ASN A 1 89 ? 25.257 6.915 -21.334 1.00 63.34 89 ASN A O 1
ATOM 760 N N . ASP A 1 90 ? 25.662 6.739 -23.526 1.00 54.50 90 ASP A N 1
ATOM 761 C CA . ASP A 1 90 ? 25.373 8.143 -23.861 1.00 54.50 90 ASP A CA 1
ATOM 762 C C . ASP A 1 90 ? 23.875 8.497 -23.870 1.00 54.50 90 ASP A C 1
ATOM 764 O O . ASP A 1 90 ? 23.498 9.653 -24.078 1.00 54.50 90 ASP A O 1
ATOM 768 N N . SER A 1 91 ? 22.990 7.526 -23.627 1.00 49.75 91 SER A N 1
ATOM 769 C CA . SER A 1 91 ? 21.537 7.751 -23.631 1.00 49.75 91 SER A CA 1
ATOM 770 C C . SER A 1 91 ? 21.016 8.611 -22.465 1.00 49.75 91 SER A C 1
ATOM 772 O O . SER A 1 91 ? 19.894 9.118 -22.558 1.00 49.75 91 SER A O 1
ATOM 774 N N . ASP A 1 92 ? 21.828 8.856 -21.429 1.00 48.50 92 ASP A N 1
ATOM 775 C CA . ASP A 1 92 ? 21.532 9.809 -20.341 1.00 48.50 92 ASP A CA 1
ATOM 776 C C . ASP A 1 92 ? 21.870 11.267 -20.685 1.00 48.50 92 ASP A C 1
ATOM 778 O O . ASP A 1 92 ? 21.390 12.192 -20.034 1.00 48.50 92 ASP A O 1
ATOM 782 N N . ASN A 1 93 ? 22.596 11.518 -21.778 1.00 46.00 93 ASN A N 1
ATOM 783 C CA . ASN A 1 93 ? 22.927 12.875 -22.221 1.00 46.00 93 ASN A CA 1
ATOM 784 C C . ASN A 1 93 ? 21.834 13.511 -23.104 1.00 46.00 93 ASN A C 1
ATOM 786 O O . ASN A 1 93 ? 22.085 14.477 -23.825 1.00 46.00 93 ASN A O 1
ATOM 790 N N . LYS A 1 94 ? 20.590 13.011 -23.045 1.00 47.78 94 LYS A N 1
ATOM 791 C CA . LYS A 1 94 ? 19.445 13.557 -23.803 1.00 47.78 94 LYS A CA 1
ATOM 792 C C . LYS A 1 94 ? 19.046 14.985 -23.389 1.00 47.78 94 LYS A C 1
ATOM 794 O O . LYS A 1 94 ? 18.270 15.612 -24.103 1.00 47.78 94 LYS A O 1
ATOM 799 N N . GLY A 1 95 ? 19.600 15.513 -22.292 1.00 43.88 95 GLY A N 1
ATOM 800 C CA . GLY A 1 95 ? 19.456 16.916 -21.880 1.00 43.88 95 GLY A CA 1
ATOM 801 C C . GLY A 1 95 ? 20.437 17.891 -22.548 1.00 43.88 95 GLY A C 1
ATOM 802 O O . GLY A 1 95 ? 20.194 19.098 -22.549 1.00 43.88 95 GLY A O 1
ATOM 803 N N . LYS A 1 96 ? 21.528 17.410 -23.165 1.00 43.81 96 LYS A N 1
ATOM 804 C CA . LYS A 1 96 ? 22.425 18.258 -23.961 1.00 43.81 96 LYS A CA 1
ATOM 805 C C . LYS A 1 96 ? 21.950 18.249 -25.407 1.00 43.81 96 LYS A C 1
ATOM 807 O O . LYS A 1 96 ? 22.203 17.315 -26.161 1.00 43.81 96 LYS A O 1
ATOM 812 N N . ARG A 1 97 ? 21.216 19.306 -25.755 1.00 42.12 97 ARG A N 1
ATOM 813 C CA . ARG A 1 97 ? 20.827 19.731 -27.108 1.00 42.12 97 ARG A CA 1
ATOM 814 C C . ARG A 1 97 ? 21.745 19.124 -28.179 1.00 42.12 97 ARG A C 1
ATOM 816 O O . ARG A 1 97 ? 22.914 19.493 -28.287 1.00 42.12 97 ARG A O 1
ATOM 823 N N . ARG A 1 98 ? 21.202 18.196 -28.974 1.00 48.19 98 ARG A N 1
ATOM 824 C CA . ARG A 1 98 ? 21.795 17.694 -30.225 1.00 48.19 98 ARG A CA 1
ATOM 825 C C . ARG A 1 98 ? 21.800 18.815 -31.280 1.00 48.19 98 ARG A C 1
ATOM 827 O O . ARG A 1 98 ? 21.153 18.689 -32.308 1.00 48.19 98 ARG A O 1
ATOM 834 N N . ASP A 1 99 ? 22.508 19.911 -31.032 1.00 46.78 99 ASP A N 1
ATOM 835 C CA . ASP A 1 99 ? 22.632 21.027 -31.987 1.00 46.78 99 ASP A CA 1
ATOM 836 C C . ASP A 1 99 ? 23.915 20.935 -32.852 1.00 46.78 99 ASP A C 1
ATOM 838 O O . ASP A 1 99 ? 24.197 21.824 -33.652 1.00 46.78 99 ASP A O 1
ATOM 842 N N . GLY A 1 100 ? 24.705 19.857 -32.735 1.00 51.81 100 GLY A N 1
ATOM 843 C CA . GLY A 1 100 ? 26.043 19.770 -33.344 1.00 51.81 100 GLY A CA 1
ATOM 844 C C . GLY A 1 100 ? 26.216 18.803 -34.519 1.00 51.81 100 GLY A C 1
ATOM 845 O O . GLY A 1 100 ? 26.486 19.240 -35.635 1.00 51.81 100 GLY A O 1
ATOM 846 N N . ASP A 1 101 ? 26.092 17.494 -34.268 1.00 58.66 101 ASP A N 1
ATOM 847 C CA . ASP A 1 101 ? 26.804 16.479 -35.071 1.00 58.66 101 ASP A CA 1
ATOM 848 C C . ASP A 1 101 ? 25.944 15.261 -35.468 1.00 58.66 101 ASP A C 1
ATOM 850 O O . ASP A 1 101 ? 26.411 14.124 -35.490 1.00 58.66 101 ASP A O 1
ATOM 854 N N . SER A 1 102 ? 24.657 15.453 -35.783 1.00 68.56 102 SER A N 1
ATOM 855 C CA . SER A 1 102 ? 23.901 14.372 -36.441 1.00 68.56 102 SER A CA 1
ATOM 856 C C . SER A 1 102 ? 24.383 14.217 -37.895 1.00 68.56 102 SER A C 1
ATOM 858 O O . SER A 1 102 ? 24.467 15.237 -38.585 1.00 68.56 102 SER A O 1
ATOM 860 N N . PRO A 1 103 ? 24.632 12.995 -38.413 1.00 73.88 103 PRO A N 1
ATOM 861 C CA . PRO A 1 103 ? 25.031 12.776 -39.809 1.00 73.88 103 PRO A CA 1
ATOM 862 C C . PRO A 1 103 ? 24.125 13.488 -40.826 1.00 73.88 103 PRO A C 1
ATOM 864 O O . PRO A 1 103 ? 24.610 14.115 -41.763 1.00 73.88 103 PRO A O 1
ATOM 867 N N . GLU A 1 104 ? 22.809 13.493 -40.587 1.00 77.12 104 GLU A N 1
ATOM 868 C CA . GLU A 1 104 ? 21.820 14.203 -41.416 1.00 77.12 104 GLU A CA 1
ATOM 869 C C . GLU A 1 104 ? 22.016 15.727 -41.413 1.00 77.12 104 GLU A C 1
ATOM 871 O O . GLU A 1 104 ? 21.884 16.400 -42.436 1.00 77.12 104 GLU A O 1
ATOM 876 N N . PHE A 1 105 ? 22.381 16.291 -40.263 1.00 80.19 105 PHE A N 1
ATOM 877 C CA . PHE A 1 105 ? 22.639 17.720 -40.128 1.00 80.19 105 PHE A CA 1
ATOM 878 C C . PHE A 1 105 ? 23.949 18.126 -40.812 1.00 80.19 105 PHE A C 1
ATOM 880 O O . PHE A 1 105 ? 24.004 19.170 -41.465 1.00 80.19 105 PHE A O 1
ATOM 887 N N . ILE A 1 106 ? 24.979 17.278 -40.726 1.00 81.44 106 ILE A N 1
ATOM 888 C CA . ILE A 1 106 ? 26.248 17.471 -41.438 1.00 81.44 106 ILE A CA 1
ATOM 889 C C . ILE A 1 106 ? 26.010 17.407 -42.955 1.00 81.44 106 ILE A C 1
ATOM 891 O O . ILE A 1 106 ? 26.427 18.319 -43.666 1.00 81.44 106 ILE A O 1
ATOM 895 N N . ARG A 1 107 ? 25.243 16.421 -43.443 1.00 83.56 107 ARG A N 1
ATOM 896 C CA . ARG A 1 107 ? 24.836 16.315 -44.859 1.00 83.56 107 ARG A CA 1
ATOM 897 C C . ARG A 1 107 ? 24.062 17.548 -45.333 1.00 83.56 107 ARG A C 1
ATOM 899 O O . ARG A 1 107 ? 24.330 18.062 -46.414 1.00 83.56 107 ARG A O 1
ATOM 906 N N . LYS A 1 108 ? 23.146 18.079 -44.514 1.00 86.00 108 LYS A N 1
ATOM 907 C CA . LYS A 1 108 ? 22.409 19.316 -44.824 1.00 86.00 108 LYS A CA 1
ATOM 908 C C . LYS A 1 108 ? 23.333 20.536 -44.928 1.00 86.00 108 LYS A C 1
ATOM 910 O O . LYS A 1 108 ? 23.134 21.366 -45.811 1.00 86.00 108 LYS A O 1
ATOM 915 N N . LYS A 1 109 ? 24.341 20.650 -44.056 1.00 85.38 109 LYS A N 1
ATOM 916 C CA . LYS A 1 109 ? 25.350 21.723 -44.122 1.00 85.38 109 LYS A CA 1
ATOM 917 C C . LYS A 1 109 ? 26.263 21.597 -45.341 1.00 85.38 109 LYS A C 1
ATOM 919 O O . LYS A 1 109 ? 26.563 22.621 -45.944 1.00 85.38 109 LYS A O 1
ATOM 924 N N . MET A 1 110 ? 26.656 20.376 -45.714 1.00 85.69 110 MET A N 1
ATOM 925 C CA . MET A 1 110 ? 27.419 20.116 -46.942 1.00 85.69 110 MET A CA 1
ATOM 926 C C . MET A 1 110 ? 26.630 20.566 -48.176 1.00 85.69 110 MET A C 1
ATOM 928 O O . MET A 1 110 ? 27.128 21.400 -48.922 1.00 85.69 110 MET A O 1
ATOM 932 N N . ARG A 1 111 ? 25.359 20.155 -48.302 1.00 86.69 111 ARG A N 1
ATOM 933 C CA . ARG A 1 111 ? 24.474 20.598 -49.397 1.00 86.69 111 ARG A CA 1
ATOM 934 C C . ARG A 1 111 ? 24.297 22.114 -49.438 1.00 86.69 111 ARG A C 1
ATOM 936 O O . ARG A 1 111 ? 24.413 22.725 -50.486 1.00 86.69 111 ARG A O 1
ATOM 943 N N . ALA A 1 112 ? 24.088 22.750 -48.286 1.00 87.56 112 ALA A N 1
ATOM 944 C CA . ALA A 1 112 ? 23.955 24.205 -48.227 1.00 87.56 112 ALA A CA 1
ATOM 945 C C . ALA A 1 112 ? 25.247 24.950 -48.619 1.00 87.56 112 ALA A C 1
ATOM 947 O O . ALA A 1 112 ? 25.175 26.101 -49.043 1.00 87.56 112 ALA A O 1
ATOM 948 N N . LEU A 1 113 ? 26.421 24.339 -48.438 1.00 86.75 113 LEU A N 1
ATOM 949 C CA . LEU A 1 113 ? 27.692 24.886 -48.913 1.00 86.75 113 LEU A CA 1
ATOM 950 C C . LEU A 1 113 ? 27.882 24.656 -50.412 1.00 86.75 113 LEU A C 1
ATOM 952 O O . LEU A 1 113 ? 28.328 25.580 -51.087 1.00 86.75 113 LEU A O 1
ATOM 956 N N . GLU A 1 114 ? 27.506 23.483 -50.925 1.00 86.75 114 GLU A N 1
ATOM 957 C CA . GLU A 1 114 ? 27.473 23.173 -52.363 1.00 86.75 114 GLU A CA 1
ATOM 958 C C . GLU A 1 114 ? 26.548 24.143 -53.107 1.00 86.75 114 GLU A C 1
ATOM 960 O O . GLU A 1 114 ? 26.989 24.805 -54.039 1.00 86.75 114 GLU A O 1
ATOM 965 N N . ASP A 1 115 ? 25.331 24.373 -52.610 1.00 87.94 115 ASP A N 1
ATOM 966 C CA . ASP A 1 115 ? 24.380 25.320 -53.206 1.00 87.94 115 ASP A CA 1
ATOM 967 C C . ASP A 1 115 ? 24.949 26.748 -53.290 1.00 87.94 115 ASP A C 1
ATOM 969 O O . ASP A 1 115 ? 24.706 27.485 -54.247 1.00 87.94 115 ASP A O 1
ATOM 973 N N . ARG A 1 116 ? 25.697 27.188 -52.268 1.00 84.69 116 ARG A N 1
ATOM 974 C CA . ARG A 1 116 ? 26.341 28.516 -52.261 1.00 84.69 116 ARG A CA 1
ATOM 975 C C . ARG A 1 116 ? 27.511 28.578 -53.236 1.00 84.69 116 ARG A C 1
ATOM 977 O O . ARG A 1 116 ? 27.756 29.629 -53.830 1.00 84.69 116 ARG A O 1
ATOM 984 N N . TYR A 1 117 ? 28.219 27.465 -53.385 1.00 83.06 117 TYR A N 1
ATOM 985 C CA . TYR A 1 117 ? 29.297 27.302 -54.344 1.00 83.06 117 TYR A CA 1
ATOM 986 C C . TYR A 1 117 ? 28.787 27.368 -55.784 1.00 83.06 117 TYR A C 1
ATOM 988 O O . TYR A 1 117 ? 29.263 28.192 -56.562 1.00 83.06 117 TYR A O 1
ATOM 996 N N . GLU A 1 118 ? 27.742 26.607 -56.102 1.00 83.06 118 GLU A N 1
ATOM 997 C CA . GLU A 1 118 ? 27.093 26.587 -57.417 1.00 83.06 118 GLU A CA 1
ATOM 998 C C . GLU A 1 118 ? 26.488 27.942 -57.802 1.00 83.06 118 GLU A C 1
ATOM 1000 O O . GLU A 1 118 ? 26.560 28.358 -58.956 1.00 83.06 118 GLU A O 1
ATOM 1005 N N . ARG A 1 119 ? 25.956 28.691 -56.826 1.00 86.19 119 ARG A N 1
ATOM 1006 C CA . ARG A 1 119 ? 25.464 30.069 -57.025 1.00 86.19 119 ARG A CA 1
ATOM 1007 C C . ARG A 1 119 ? 26.581 31.109 -57.182 1.00 86.19 119 ARG A C 1
ATOM 1009 O O . ARG A 1 119 ? 26.288 32.302 -57.243 1.00 86.19 119 ARG A O 1
ATOM 1016 N N . GLY A 1 120 ? 27.847 30.691 -57.202 1.00 79.12 120 GLY A N 1
ATOM 1017 C CA . GLY A 1 120 ? 28.996 31.569 -57.418 1.00 79.12 120 GLY A CA 1
ATOM 1018 C C . GLY A 1 120 ? 29.307 32.503 -56.246 1.00 79.12 120 GLY A C 1
ATOM 1019 O O . GLY A 1 120 ? 29.993 33.504 -56.436 1.00 79.12 120 GLY A O 1
ATOM 1020 N N . GLN A 1 121 ? 28.832 32.206 -55.028 1.00 77.56 121 GLN A N 1
ATOM 1021 C CA . GLN A 1 121 ? 29.052 33.074 -53.859 1.00 77.56 121 GLN A CA 1
ATOM 1022 C C . GLN A 1 121 ? 30.495 33.037 -53.326 1.00 77.56 121 GLN A C 1
ATOM 1024 O O . GLN A 1 121 ? 30.862 33.849 -52.477 1.00 77.56 121 GLN A O 1
ATOM 1029 N N . PHE A 1 122 ? 31.329 32.124 -53.826 1.00 78.62 122 PHE A N 1
ATOM 1030 C CA . PHE A 1 122 ? 32.744 32.015 -53.476 1.00 78.62 122 PHE A CA 1
ATOM 1031 C C . PHE A 1 122 ? 33.617 32.646 -54.565 1.00 78.62 122 PHE A C 1
ATOM 1033 O O . PHE A 1 122 ? 34.287 31.968 -55.339 1.00 78.62 122 PHE A O 1
ATOM 1040 N N . THR A 1 123 ? 33.625 33.975 -54.637 1.00 73.38 123 THR A N 1
ATOM 1041 C CA . THR A 1 123 ? 34.427 34.695 -55.633 1.00 73.38 123 THR A CA 1
ATOM 1042 C C . THR A 1 123 ? 35.889 34.817 -55.188 1.00 73.38 123 THR A C 1
ATOM 1044 O O . THR A 1 123 ? 36.214 35.553 -54.255 1.00 73.38 123 THR A O 1
ATOM 1047 N N . GLY A 1 124 ? 36.791 34.117 -55.882 1.00 79.38 124 GLY A N 1
ATOM 1048 C CA . GLY A 1 124 ? 38.247 34.267 -55.759 1.00 79.38 124 GLY A CA 1
ATOM 1049 C C . GLY A 1 124 ? 38.982 33.077 -55.124 1.00 79.38 124 GLY A C 1
ATOM 1050 O O . GLY A 1 124 ? 38.416 32.263 -54.398 1.00 79.38 124 GLY A O 1
ATOM 1051 N N . LYS A 1 125 ? 40.304 32.996 -55.355 1.00 75.94 125 LYS A N 1
ATOM 1052 C CA . LYS A 1 125 ? 41.156 31.846 -54.963 1.00 75.94 125 LYS A CA 1
ATOM 1053 C C . LYS A 1 125 ? 41.173 31.536 -53.458 1.00 75.94 125 LYS A C 1
ATOM 1055 O O . LYS A 1 125 ? 41.466 30.407 -53.077 1.00 75.94 125 LYS A O 1
ATOM 1060 N N . LYS A 1 126 ? 40.923 32.529 -52.595 1.00 78.12 126 LYS A N 1
ATOM 1061 C CA . LYS A 1 126 ? 40.862 32.333 -51.134 1.00 78.12 126 LYS A CA 1
ATOM 1062 C C . LYS A 1 126 ? 39.528 31.716 -50.699 1.00 78.12 126 LYS A C 1
ATOM 1064 O O . LYS A 1 126 ? 39.540 30.794 -49.892 1.00 78.12 126 LYS A O 1
ATOM 1069 N N . ALA A 1 127 ? 38.418 32.181 -51.274 1.00 77.06 127 ALA A N 1
ATOM 1070 C CA . ALA A 1 127 ? 37.075 31.683 -50.985 1.00 77.06 127 ALA A CA 1
ATOM 1071 C C . ALA A 1 127 ? 36.898 30.232 -51.473 1.00 77.06 127 ALA A C 1
ATOM 1073 O O . ALA A 1 127 ? 36.392 29.393 -50.737 1.00 77.06 127 ALA A O 1
ATOM 1074 N N . GLU A 1 128 ? 37.438 29.909 -52.651 1.00 79.00 128 GLU A N 1
ATOM 1075 C CA . GLU A 1 128 ? 37.495 28.543 -53.192 1.00 79.00 128 GLU A CA 1
ATOM 1076 C C . GLU A 1 128 ? 38.223 27.565 -52.251 1.00 79.00 128 GLU A C 1
ATOM 1078 O O . GLU A 1 128 ? 37.731 26.488 -51.919 1.00 79.00 128 GLU A O 1
ATOM 1083 N N . LYS A 1 129 ? 39.405 27.959 -51.758 1.00 84.44 129 LYS A N 1
ATOM 1084 C CA . LYS A 1 129 ? 40.173 27.136 -50.811 1.00 84.44 129 LYS A CA 1
ATOM 1085 C C . LYS A 1 129 ? 39.437 26.944 -49.488 1.00 84.44 129 LYS A C 1
ATOM 1087 O O . LYS A 1 129 ? 39.545 25.877 -48.890 1.00 84.44 129 LYS A O 1
ATOM 1092 N N . GLN A 1 130 ? 38.710 27.962 -49.030 1.00 83.94 130 GLN A N 1
ATOM 1093 C CA . GLN A 1 130 ? 37.901 27.870 -47.821 1.00 83.94 130 GLN A CA 1
ATOM 1094 C C . GLN A 1 130 ? 36.756 26.870 -48.001 1.00 83.94 130 GLN A C 1
ATOM 1096 O O . GLN A 1 130 ? 36.621 25.975 -47.173 1.00 83.94 130 GLN A O 1
ATOM 1101 N N . PHE A 1 131 ? 36.032 26.931 -49.122 1.00 86.56 131 PHE A N 1
ATOM 1102 C CA . PHE A 1 131 ? 35.005 25.944 -49.467 1.00 86.56 131 PHE A CA 1
ATOM 1103 C C . PHE A 1 131 ? 35.557 24.509 -49.450 1.00 86.56 131 PHE A C 1
ATOM 1105 O O . PHE A 1 131 ? 35.000 23.635 -48.787 1.00 86.56 131 PHE A O 1
ATOM 1112 N N . GLN A 1 132 ? 36.696 24.266 -50.105 1.00 84.44 132 GLN A N 1
ATOM 1113 C CA . GLN A 1 132 ? 37.306 22.932 -50.138 1.00 84.44 132 GLN A CA 1
ATOM 1114 C C . GLN A 1 132 ? 37.752 22.439 -48.754 1.00 84.44 132 GLN A C 1
ATOM 1116 O O . GLN A 1 132 ? 37.653 21.245 -48.459 1.00 84.44 132 GLN A O 1
ATOM 1121 N N . ASN A 1 133 ? 38.249 23.335 -47.898 1.00 88.06 133 ASN A N 1
ATOM 1122 C CA . ASN A 1 133 ? 38.645 22.993 -46.533 1.00 88.06 133 ASN A CA 1
ATOM 1123 C C . ASN A 1 133 ? 37.430 22.682 -45.655 1.00 88.06 133 ASN A C 1
ATOM 1125 O O . ASN A 1 133 ? 37.432 21.659 -44.967 1.00 88.06 133 ASN A O 1
ATOM 1129 N N . ASP A 1 134 ? 36.387 23.507 -45.731 1.00 85.75 134 ASP A N 1
ATOM 1130 C CA . ASP A 1 134 ? 35.141 23.317 -44.991 1.00 85.75 134 ASP A CA 1
ATOM 1131 C C . ASP A 1 134 ? 34.467 22.007 -45.419 1.00 85.75 134 ASP A C 1
ATOM 1133 O O . ASP A 1 134 ? 34.091 21.195 -44.574 1.00 85.75 134 ASP A O 1
ATOM 1137 N N . MET A 1 135 ? 34.420 21.723 -46.724 1.00 87.88 135 MET A N 1
ATOM 1138 C CA . MET A 1 135 ? 33.869 20.476 -47.257 1.00 87.88 135 MET A CA 1
ATOM 1139 C C . MET A 1 135 ? 34.643 19.244 -46.771 1.00 87.88 135 MET A C 1
ATOM 1141 O O . MET A 1 135 ? 34.047 18.270 -46.310 1.00 87.88 135 MET A O 1
ATOM 1145 N N . LYS A 1 136 ? 35.983 19.292 -46.788 1.00 89.56 136 LYS A N 1
ATOM 1146 C CA . LYS A 1 136 ? 36.828 18.218 -46.235 1.00 89.56 136 LYS A CA 1
ATOM 1147 C C . LYS A 1 136 ? 36.616 18.041 -44.734 1.00 89.56 136 LYS A C 1
ATOM 1149 O O . LYS A 1 136 ? 36.628 16.909 -44.248 1.00 89.56 136 LYS A O 1
ATOM 1154 N N . GLN A 1 137 ? 36.425 19.130 -43.994 1.00 88.12 137 GLN A N 1
ATOM 1155 C CA . GLN A 1 137 ? 36.150 19.075 -42.563 1.00 88.12 137 GLN A CA 1
ATOM 1156 C C . GLN A 1 137 ? 34.783 18.438 -42.287 1.00 88.12 137 GLN A C 1
ATOM 1158 O O . GLN A 1 137 ? 34.691 17.572 -41.417 1.00 88.12 137 GLN A O 1
ATOM 1163 N N . PHE A 1 138 ? 33.740 18.806 -43.036 1.00 85.88 138 PHE A N 1
ATOM 1164 C CA . PHE A 1 138 ? 32.420 18.188 -42.908 1.00 85.88 138 PHE A CA 1
ATOM 1165 C C . PHE A 1 138 ? 32.422 16.719 -43.326 1.00 85.88 138 PHE A C 1
ATOM 1167 O O . PHE A 1 138 ? 31.840 15.910 -42.613 1.00 85.88 138 PHE A O 1
ATOM 1174 N N . ALA A 1 139 ? 33.138 16.340 -44.386 1.00 84.75 139 ALA A N 1
ATOM 1175 C CA . ALA A 1 139 ? 33.276 14.942 -44.794 1.00 84.75 139 ALA A CA 1
ATOM 1176 C C . ALA A 1 139 ? 33.985 14.084 -43.727 1.00 84.75 139 ALA A C 1
ATOM 1178 O O . ALA A 1 139 ? 33.561 12.962 -43.456 1.00 84.75 139 ALA A O 1
ATOM 1179 N N . ARG A 1 140 ? 35.027 14.617 -43.068 1.00 85.56 140 ARG A N 1
ATOM 1180 C CA . ARG A 1 140 ? 35.675 13.947 -41.925 1.00 85.56 140 ARG A CA 1
ATOM 1181 C C . ARG A 1 140 ? 34.715 13.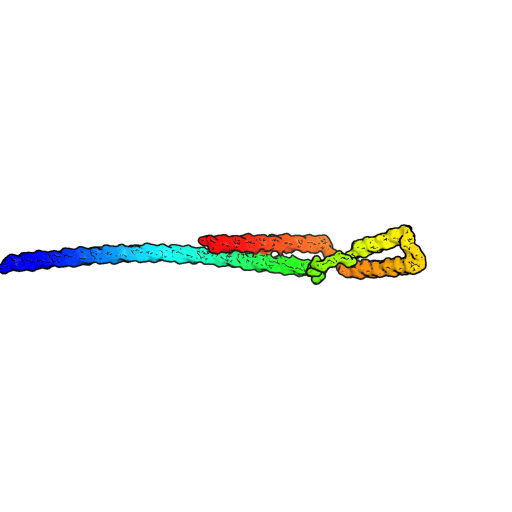793 -40.749 1.00 85.56 140 ARG A C 1
ATOM 1183 O O . ARG A 1 140 ? 34.543 12.685 -40.259 1.00 85.56 140 ARG A O 1
ATOM 1190 N N . LYS A 1 141 ? 34.026 14.873 -40.366 1.00 82.81 141 LYS A N 1
ATOM 1191 C CA . LYS A 1 141 ? 33.011 14.839 -39.301 1.00 82.81 141 LYS A CA 1
ATOM 1192 C C . LYS A 1 141 ? 31.873 13.868 -39.614 1.00 82.81 141 LYS A C 1
ATOM 1194 O O . LYS A 1 141 ? 31.406 13.190 -38.710 1.00 82.81 141 LYS A O 1
ATOM 1199 N N . LEU A 1 142 ? 31.444 13.780 -40.874 1.00 82.31 142 LEU A N 1
ATOM 1200 C CA . LEU A 1 142 ? 30.424 12.832 -41.313 1.00 82.31 142 LEU A CA 1
ATOM 1201 C C . LEU A 1 142 ? 30.920 11.396 -41.153 1.00 82.31 142 LEU A C 1
ATOM 1203 O O . LEU A 1 142 ? 30.212 10.583 -40.573 1.00 82.31 142 LEU A O 1
ATOM 1207 N N . ARG A 1 143 ? 32.151 11.105 -41.591 1.00 82.00 143 ARG A N 1
ATOM 1208 C CA . ARG A 1 143 ? 32.764 9.781 -41.435 1.00 82.00 143 ARG A CA 1
ATOM 1209 C C . ARG A 1 143 ? 32.891 9.382 -39.968 1.00 82.00 143 ARG A C 1
ATOM 1211 O O . ARG A 1 143 ? 32.569 8.253 -39.621 1.00 82.00 143 ARG A O 1
ATOM 1218 N N . ASP A 1 144 ? 33.322 10.303 -39.112 1.00 78.31 144 ASP A N 1
ATOM 1219 C CA . ASP A 1 144 ? 33.464 10.052 -37.676 1.00 78.31 144 ASP A CA 1
ATOM 1220 C C . ASP A 1 144 ? 32.087 9.882 -37.003 1.00 78.31 144 ASP A C 1
ATOM 1222 O O . ASP A 1 144 ? 31.902 8.993 -36.174 1.00 78.31 144 ASP A O 1
ATOM 1226 N N . ALA A 1 145 ? 31.080 10.668 -37.405 1.00 74.06 145 ALA A N 1
ATOM 1227 C CA . ALA A 1 145 ? 29.705 10.545 -36.915 1.00 74.06 145 ALA A CA 1
ATOM 1228 C C . ALA A 1 145 ? 29.012 9.250 -37.388 1.00 74.06 145 ALA A C 1
ATOM 1230 O O . ALA A 1 145 ? 28.219 8.667 -36.649 1.00 74.06 145 ALA A O 1
ATOM 1231 N N . GLU A 1 146 ? 29.310 8.785 -38.602 1.00 70.50 146 GLU A N 1
ATOM 1232 C CA . GLU A 1 146 ? 28.829 7.511 -39.146 1.00 70.50 146 GLU A CA 1
ATOM 1233 C C . GLU A 1 146 ? 29.556 6.312 -38.528 1.00 70.50 146 GLU A C 1
ATOM 1235 O O . GLU A 1 146 ? 28.907 5.327 -38.197 1.00 70.50 146 GLU A O 1
ATOM 1240 N N . ALA A 1 147 ? 30.864 6.405 -38.274 1.00 66.94 147 ALA A N 1
ATOM 1241 C CA . ALA A 1 147 ? 31.625 5.370 -37.571 1.00 66.94 147 ALA A CA 1
ATOM 1242 C C . ALA A 1 147 ? 31.201 5.227 -36.097 1.00 66.94 147 ALA A C 1
ATOM 1244 O O . ALA A 1 147 ? 31.183 4.123 -35.556 1.00 66.94 147 ALA A O 1
ATOM 1245 N N . ASN A 1 148 ? 30.805 6.332 -35.456 1.00 61.84 148 ASN A N 1
ATOM 1246 C CA . ASN A 1 148 ? 30.257 6.329 -34.098 1.00 61.84 148 ASN A CA 1
ATOM 1247 C C . ASN A 1 148 ? 28.799 5.844 -34.032 1.00 61.84 148 ASN A C 1
ATOM 1249 O O . ASN A 1 148 ? 28.315 5.494 -32.952 1.00 61.84 148 ASN A O 1
ATOM 1253 N N . ARG A 1 149 ? 28.089 5.757 -35.166 1.00 58.97 149 ARG A N 1
ATOM 1254 C CA . ARG A 1 149 ? 26.853 4.975 -35.254 1.00 58.97 149 ARG A CA 1
ATOM 1255 C C . ARG A 1 149 ? 27.229 3.495 -35.312 1.00 58.97 149 ARG A C 1
ATOM 1257 O O . ARG A 1 149 ? 27.311 2.903 -36.384 1.00 58.97 149 ARG A O 1
ATOM 1264 N N . LYS A 1 150 ? 27.402 2.871 -34.141 1.00 51.94 150 LYS A N 1
ATOM 1265 C CA . LYS A 1 150 ? 27.293 1.407 -34.047 1.00 51.94 150 LYS A CA 1
ATOM 1266 C C . LYS A 1 150 ? 25.998 0.967 -34.747 1.00 51.94 150 LYS A C 1
ATOM 1268 O O . LYS A 1 150 ? 25.002 1.693 -34.636 1.00 51.94 150 LYS A O 1
ATOM 1273 N N . PRO A 1 151 ? 26.003 -0.170 -35.471 1.00 48.56 151 PRO A N 1
ATOM 1274 C CA . PRO A 1 151 ? 24.818 -0.661 -36.157 1.00 48.56 151 PRO A CA 1
ATOM 1275 C C . PRO A 1 151 ? 23.694 -0.725 -35.131 1.00 48.56 151 PRO A C 1
ATOM 1277 O O . PRO A 1 151 ? 23.795 -1.386 -34.099 1.00 48.56 151 PRO A O 1
ATOM 1280 N N . THR A 1 152 ? 22.674 0.083 -35.384 1.00 52.06 152 THR A N 1
ATOM 1281 C CA . THR A 1 152 ? 21.452 0.122 -34.597 1.00 52.06 152 THR A CA 1
ATOM 1282 C C . THR A 1 152 ? 20.903 -1.297 -34.634 1.00 52.06 152 THR A C 1
ATOM 1284 O O . THR A 1 152 ? 20.794 -1.867 -35.720 1.00 52.06 152 THR A O 1
ATOM 1287 N N . GLY A 1 153 ? 20.664 -1.900 -33.464 1.00 50.62 153 GLY A N 1
ATOM 1288 C CA . GLY A 1 153 ? 20.109 -3.251 -33.376 1.00 50.62 153 GLY A CA 1
ATOM 1289 C C . GLY A 1 153 ? 18.931 -3.404 -34.339 1.00 50.62 153 GLY A C 1
ATOM 1290 O O . GLY A 1 153 ? 18.173 -2.449 -34.540 1.00 50.62 153 GLY A O 1
ATOM 1291 N N . GLY A 1 154 ? 18.832 -4.572 -34.983 1.00 56.53 154 GLY A N 1
ATOM 1292 C CA . GLY A 1 154 ? 17.779 -4.873 -35.955 1.00 56.53 154 GLY A CA 1
ATOM 1293 C C . GLY A 1 154 ? 16.379 -4.595 -35.401 1.00 56.53 154 GLY A C 1
ATOM 1294 O O . GLY A 1 154 ? 16.205 -4.442 -34.191 1.00 56.53 154 GLY A O 1
ATOM 1295 N N . SER A 1 155 ? 15.369 -4.521 -36.276 1.00 60.44 155 SER A N 1
ATOM 1296 C CA . SER A 1 155 ? 14.003 -4.127 -35.884 1.00 60.44 155 SER A CA 1
ATOM 1297 C C . SER A 1 155 ? 13.455 -4.930 -34.698 1.00 60.44 155 SER A C 1
ATOM 1299 O O . SER A 1 155 ? 12.740 -4.367 -33.879 1.00 60.44 155 SER A O 1
ATOM 1301 N N . ASP A 1 156 ? 13.873 -6.192 -34.581 1.00 64.75 156 ASP A N 1
ATOM 1302 C CA . ASP A 1 156 ? 13.536 -7.134 -33.508 1.00 64.75 156 ASP A CA 1
ATOM 1303 C C . ASP A 1 156 ? 13.984 -6.670 -32.101 1.00 64.75 156 ASP A C 1
ATOM 1305 O O . ASP A 1 156 ? 13.244 -6.732 -31.121 1.00 64.75 156 ASP A O 1
ATOM 1309 N N . VAL A 1 157 ? 15.178 -6.081 -32.001 1.00 62.44 157 VAL A N 1
ATOM 1310 C CA . VAL A 1 157 ? 15.749 -5.606 -30.729 1.00 62.44 157 VAL A CA 1
ATOM 1311 C C . VAL A 1 157 ? 15.094 -4.293 -30.274 1.00 62.44 157 VAL A C 1
ATOM 1313 O O . VAL A 1 157 ? 14.953 -4.037 -29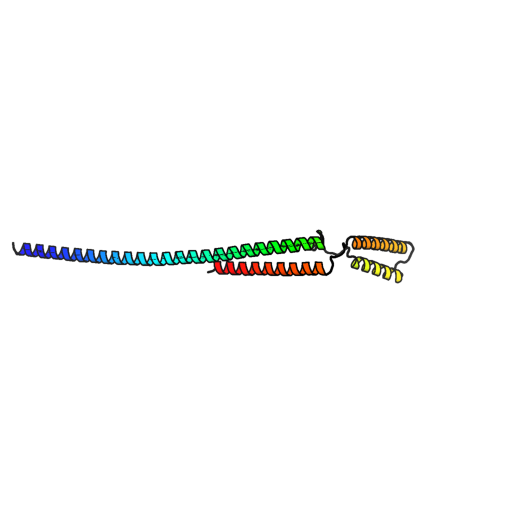.078 1.00 62.44 157 VAL A O 1
ATOM 1316 N N . ASN A 1 158 ? 14.647 -3.460 -31.221 1.00 72.12 158 ASN A N 1
ATOM 1317 C CA . ASN A 1 158 ? 13.842 -2.280 -30.894 1.00 72.12 158 ASN A CA 1
ATOM 1318 C C . ASN A 1 158 ? 12.417 -2.675 -30.471 1.00 72.12 158 ASN A C 1
ATOM 1320 O O . ASN A 1 158 ? 11.892 -2.067 -29.542 1.00 72.12 158 ASN A O 1
ATOM 1324 N N . SER A 1 159 ? 11.821 -3.716 -31.068 1.00 78.69 159 SER A N 1
ATOM 1325 C CA . SER A 1 159 ? 10.527 -4.233 -30.602 1.00 78.69 159 SER A CA 1
ATOM 1326 C C . SER A 1 159 ? 10.597 -4.849 -29.205 1.00 78.69 159 SER A C 1
ATOM 1328 O O . SER A 1 159 ? 9.669 -4.666 -28.421 1.00 78.69 159 SER A O 1
ATOM 1330 N N . GLU A 1 160 ? 11.698 -5.516 -28.851 1.00 81.38 160 GLU A N 1
ATOM 1331 C CA . GLU A 1 160 ? 11.915 -6.018 -27.489 1.00 81.38 160 GLU A CA 1
ATOM 1332 C C . GLU A 1 160 ? 12.044 -4.866 -26.476 1.00 81.38 160 GLU A C 1
ATOM 1334 O O . GLU A 1 160 ? 11.468 -4.913 -25.387 1.00 81.38 160 GLU A O 1
ATOM 1339 N N . LEU A 1 161 ? 12.730 -3.780 -26.852 1.00 83.38 161 LEU A N 1
ATOM 1340 C CA . LEU A 1 161 ? 12.836 -2.579 -26.022 1.00 83.38 161 LEU A CA 1
ATOM 1341 C C . LEU A 1 161 ? 11.478 -1.888 -25.817 1.00 83.38 161 LEU A C 1
ATOM 1343 O O . LEU A 1 161 ? 11.185 -1.441 -24.705 1.00 83.38 161 LEU A O 1
ATOM 1347 N N . ASP A 1 162 ? 10.647 -1.820 -26.857 1.00 83.06 162 ASP A N 1
ATOM 1348 C CA . ASP A 1 162 ? 9.287 -1.282 -26.765 1.00 83.06 162 ASP A CA 1
ATOM 1349 C C . ASP A 1 162 ? 8.383 -2.175 -25.901 1.00 83.06 162 ASP A C 1
ATOM 1351 O O . ASP A 1 162 ? 7.634 -1.667 -25.065 1.00 83.06 162 ASP A O 1
ATOM 1355 N N . ALA A 1 163 ? 8.499 -3.501 -26.014 1.00 85.56 163 ALA A N 1
ATOM 1356 C CA . ALA A 1 163 ? 7.780 -4.437 -25.151 1.00 85.56 163 ALA A CA 1
ATOM 1357 C C . ALA A 1 163 ? 8.176 -4.273 -23.671 1.00 85.56 163 ALA A C 1
ATOM 1359 O O . ALA A 1 163 ? 7.305 -4.192 -22.800 1.00 85.56 163 ALA A O 1
ATOM 1360 N N . LEU A 1 164 ? 9.476 -4.143 -23.379 1.00 86.88 164 LEU A N 1
ATOM 1361 C CA . LEU A 1 164 ? 9.967 -3.867 -22.024 1.00 86.88 164 LEU A CA 1
ATOM 1362 C C . LEU A 1 164 ? 9.506 -2.504 -21.506 1.00 86.88 164 LEU A C 1
ATOM 1364 O O . LEU A 1 164 ? 9.196 -2.372 -20.324 1.00 86.88 164 LEU A O 1
ATOM 1368 N N . ARG A 1 165 ? 9.407 -1.492 -22.374 1.00 84.94 165 ARG A N 1
ATOM 1369 C CA . ARG A 1 165 ? 8.852 -0.187 -22.001 1.00 84.94 165 ARG A CA 1
ATOM 1370 C C . ARG A 1 165 ? 7.391 -0.303 -21.567 1.00 84.94 165 ARG A C 1
ATOM 1372 O O . ARG A 1 165 ? 7.035 0.215 -20.513 1.00 84.94 165 ARG A O 1
ATOM 1379 N N . VAL A 1 166 ? 6.567 -1.009 -22.340 1.00 88.38 166 VAL A N 1
ATOM 1380 C CA . VAL A 1 166 ? 5.163 -1.265 -21.980 1.00 88.38 166 VAL A CA 1
ATOM 1381 C C . VAL A 1 166 ? 5.075 -2.033 -20.658 1.00 88.38 166 VAL A C 1
ATOM 1383 O O . VAL A 1 166 ? 4.243 -1.707 -19.812 1.00 88.38 166 VAL A O 1
ATOM 1386 N N . ALA A 1 167 ? 5.962 -3.006 -20.433 1.00 86.62 167 ALA A N 1
ATOM 1387 C CA . ALA A 1 167 ? 6.033 -3.741 -19.172 1.00 86.62 167 ALA A CA 1
ATOM 1388 C C . ALA A 1 167 ? 6.420 -2.839 -17.982 1.00 86.62 167 ALA A C 1
ATOM 1390 O O . ALA A 1 167 ? 5.817 -2.947 -16.913 1.00 86.62 167 ALA A O 1
ATOM 1391 N N . CYS A 1 168 ? 7.370 -1.914 -18.162 1.00 86.69 168 CYS A N 1
ATOM 1392 C CA . CYS A 1 168 ? 7.725 -0.895 -17.169 1.00 86.69 168 CYS A CA 1
ATOM 1393 C C . CYS A 1 168 ? 6.541 0.014 -16.827 1.00 86.69 168 CYS A C 1
ATOM 1395 O O . CYS A 1 168 ? 6.258 0.226 -15.646 1.00 86.69 168 CYS A O 1
ATOM 1397 N N . ASP A 1 169 ? 5.836 0.521 -17.840 1.00 85.69 169 ASP A N 1
ATOM 1398 C CA . ASP A 1 169 ? 4.677 1.398 -17.655 1.00 85.69 169 ASP A CA 1
ATOM 1399 C C . ASP A 1 169 ? 3.538 0.651 -16.935 1.00 85.69 169 ASP A C 1
ATOM 1401 O O . ASP A 1 169 ? 2.943 1.175 -15.989 1.00 85.69 169 ASP A O 1
ATOM 1405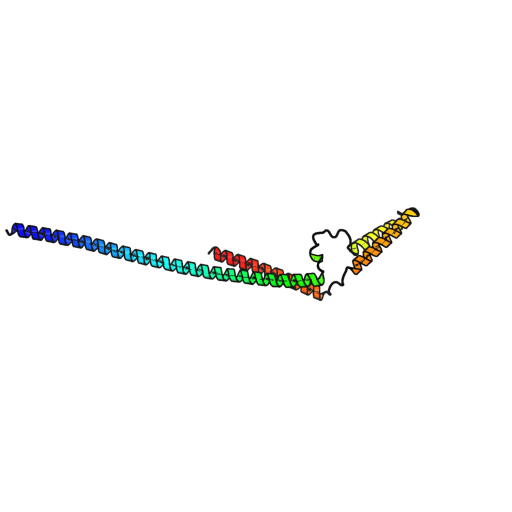 N N . ALA A 1 170 ? 3.298 -0.616 -17.288 1.00 89.31 170 ALA A N 1
ATOM 1406 C CA . ALA A 1 170 ? 2.334 -1.475 -16.604 1.00 89.31 170 ALA A CA 1
ATOM 1407 C C . ALA A 1 170 ? 2.729 -1.753 -15.142 1.00 89.31 170 ALA A C 1
ATOM 1409 O O . ALA A 1 170 ? 1.886 -1.672 -14.246 1.00 89.31 170 ALA A O 1
ATOM 1410 N N . ALA A 1 171 ? 4.005 -2.039 -14.867 1.00 88.31 171 ALA A N 1
ATOM 1411 C CA . ALA A 1 171 ? 4.501 -2.228 -13.504 1.00 88.31 171 ALA A CA 1
ATOM 1412 C C . ALA A 1 171 ? 4.409 -0.932 -12.679 1.00 88.31 171 ALA A C 1
ATOM 1414 O O . ALA A 1 171 ? 4.082 -0.969 -11.493 1.00 88.31 171 ALA A O 1
ATOM 1415 N N . HIS A 1 172 ? 4.637 0.229 -13.299 1.00 88.19 172 HIS A N 1
ATOM 1416 C CA . HIS A 1 172 ? 4.443 1.527 -12.658 1.00 88.19 172 HIS A CA 1
ATOM 1417 C C . HIS A 1 172 ? 2.968 1.775 -12.314 1.00 88.19 172 HIS A C 1
ATOM 1419 O O . HIS A 1 172 ? 2.662 2.156 -11.185 1.00 88.19 172 HIS A O 1
ATOM 1425 N N . ALA A 1 173 ? 2.051 1.499 -13.246 1.00 89.62 173 ALA A N 1
ATOM 1426 C CA . ALA A 1 173 ? 0.612 1.600 -13.012 1.00 89.62 173 ALA A CA 1
ATOM 1427 C C . ALA A 1 173 ? 0.146 0.677 -11.871 1.00 89.62 173 ALA A C 1
ATOM 1429 O O . ALA A 1 173 ? -0.626 1.103 -11.015 1.00 89.62 173 ALA A O 1
ATOM 1430 N N . ARG A 1 174 ? 0.679 -0.551 -11.786 1.00 89.75 174 ARG A N 1
ATOM 1431 C CA . ARG A 1 174 ? 0.407 -1.471 -10.665 1.00 89.75 174 ARG A CA 1
ATOM 1432 C C . ARG A 1 174 ? 0.874 -0.926 -9.318 1.00 89.75 174 ARG A C 1
ATOM 1434 O O . ARG A 1 174 ? 0.169 -1.094 -8.331 1.00 89.75 174 ARG A O 1
ATOM 1441 N N . VAL A 1 175 ? 2.033 -0.265 -9.263 1.00 91.75 175 VAL A N 1
ATOM 1442 C CA . VAL A 1 175 ? 2.507 0.387 -8.028 1.00 91.75 175 VAL A CA 1
ATOM 1443 C C . VAL A 1 175 ? 1.568 1.512 -7.601 1.00 91.75 175 VAL A C 1
ATOM 1445 O O . VAL A 1 175 ? 1.311 1.633 -6.408 1.00 91.75 175 VAL A O 1
ATOM 1448 N N . ILE A 1 176 ? 1.059 2.311 -8.545 1.00 89.25 176 ILE A N 1
ATOM 1449 C CA . ILE A 1 176 ? 0.087 3.374 -8.249 1.00 89.25 176 ILE A CA 1
ATOM 1450 C C . ILE A 1 176 ? -1.198 2.762 -7.687 1.00 89.25 176 ILE A C 1
ATOM 1452 O O . ILE A 1 176 ? -1.592 3.115 -6.582 1.00 89.25 176 ILE A O 1
ATOM 1456 N N . ALA A 1 177 ? -1.781 1.784 -8.384 1.00 91.12 177 ALA A N 1
ATOM 1457 C CA . ALA A 1 177 ? -3.013 1.131 -7.947 1.00 91.12 177 ALA A CA 1
ATOM 1458 C C . ALA A 1 177 ? -2.864 0.463 -6.567 1.00 91.12 177 ALA A C 1
ATOM 1460 O O . ALA A 1 177 ? -3.735 0.596 -5.713 1.00 91.12 177 ALA A O 1
ATOM 1461 N N . ALA A 1 178 ? -1.738 -0.213 -6.313 1.00 90.38 178 ALA A N 1
ATOM 1462 C CA . ALA A 1 178 ? -1.461 -0.803 -5.005 1.00 90.38 178 ALA A CA 1
ATOM 1463 C C . ALA A 1 178 ? -1.274 0.266 -3.915 1.00 90.38 178 ALA A C 1
ATOM 1465 O O . ALA A 1 178 ? -1.680 0.057 -2.777 1.00 90.38 178 ALA A O 1
ATOM 1466 N N . ALA A 1 179 ? -0.656 1.407 -4.236 1.00 89.19 179 ALA A N 1
ATOM 1467 C CA . ALA A 1 179 ? -0.486 2.502 -3.285 1.00 89.19 179 ALA A CA 1
ATOM 1468 C C . ALA A 1 179 ? -1.825 3.172 -2.940 1.00 89.19 179 ALA A C 1
ATOM 1470 O O . ALA A 1 179 ? -2.058 3.479 -1.775 1.00 89.19 179 ALA A O 1
ATOM 1471 N N . GLU A 1 180 ? -2.708 3.348 -3.923 1.00 90.81 180 GLU A N 1
ATOM 1472 C CA . GLU A 1 180 ? -4.074 3.841 -3.713 1.00 90.81 180 GLU A CA 1
ATOM 1473 C C . GLU A 1 180 ? -4.893 2.868 -2.855 1.00 90.81 180 GLU A C 1
ATOM 1475 O O . GLU A 1 180 ? -5.539 3.297 -1.903 1.00 90.81 180 GLU A O 1
ATOM 1480 N N . ALA A 1 181 ? -4.807 1.560 -3.124 1.00 89.38 181 ALA A N 1
ATOM 1481 C CA . ALA A 1 181 ? -5.466 0.532 -2.316 1.00 89.38 181 ALA A CA 1
ATOM 1482 C C . ALA A 1 181 ? -4.947 0.503 -0.869 1.00 89.38 181 ALA A C 1
ATOM 1484 O O . ALA A 1 181 ? -5.736 0.439 0.074 1.00 89.38 181 ALA A O 1
ATOM 1485 N N . ALA A 1 182 ? -3.629 0.620 -0.679 1.00 89.19 182 ALA A N 1
ATOM 1486 C CA . ALA A 1 182 ? -3.032 0.711 0.649 1.00 89.19 182 ALA A CA 1
ATOM 1487 C C . ALA A 1 182 ? -3.486 1.971 1.393 1.00 89.19 182 ALA A C 1
ATOM 1489 O O . ALA A 1 182 ? -3.803 1.889 2.577 1.00 89.19 182 ALA A O 1
ATOM 1490 N N . GLN A 1 183 ? -3.561 3.116 0.711 1.00 88.12 183 GLN A N 1
ATOM 1491 C CA . GLN A 1 183 ? -4.049 4.353 1.316 1.00 88.12 183 GLN A CA 1
ATOM 1492 C C . GLN A 1 183 ? -5.528 4.239 1.705 1.00 88.12 183 GLN A C 1
ATOM 1494 O O . GLN A 1 183 ? -5.882 4.557 2.835 1.00 88.12 183 GLN A O 1
ATOM 1499 N N . ALA A 1 184 ? -6.370 3.683 0.832 1.00 88.69 184 ALA A N 1
ATOM 1500 C CA . ALA A 1 184 ? -7.777 3.438 1.139 1.00 88.69 184 ALA A CA 1
ATOM 1501 C C . ALA A 1 184 ? -7.960 2.504 2.351 1.00 88.69 184 ALA A C 1
ATOM 1503 O O . ALA A 1 184 ? -8.850 2.722 3.165 1.00 88.69 184 ALA A O 1
ATOM 1504 N N . ALA A 1 185 ? -7.094 1.497 2.512 1.00 86.75 185 ALA A N 1
ATOM 1505 C CA . ALA A 1 185 ? -7.084 0.617 3.684 1.00 86.75 185 ALA A CA 1
ATOM 1506 C C . ALA A 1 185 ? -6.560 1.288 4.968 1.00 86.75 185 ALA A C 1
ATOM 1508 O O . ALA A 1 185 ? -6.801 0.793 6.066 1.00 86.75 185 ALA A O 1
ATOM 1509 N N . HIS A 1 186 ? -5.802 2.377 4.845 1.00 82.81 186 HIS A N 1
ATOM 1510 C CA . HIS A 1 186 ? -5.371 3.202 5.972 1.00 82.81 186 HIS A CA 1
ATOM 1511 C C . HIS A 1 186 ? -6.454 4.185 6.430 1.00 82.81 186 HIS A C 1
ATOM 1513 O O . HIS A 1 186 ? -6.473 4.530 7.611 1.00 82.81 186 HIS A O 1
ATOM 1519 N N . ASP A 1 187 ? -7.309 4.621 5.504 1.00 82.75 187 ASP A N 1
ATOM 1520 C CA . ASP A 1 187 ? -8.383 5.591 5.735 1.00 82.75 187 ASP A CA 1
ATOM 1521 C C . ASP A 1 187 ? -9.702 4.933 6.219 1.00 82.75 187 ASP A C 1
ATOM 1523 O O . ASP A 1 187 ? -10.666 5.647 6.505 1.00 82.75 187 ASP A O 1
ATOM 1527 N N . LEU A 1 188 ? -9.742 3.592 6.311 1.00 68.62 188 LEU A N 1
ATOM 1528 C CA . LEU A 1 188 ? -10.833 2.764 6.858 1.00 68.62 188 LEU A CA 1
ATOM 1529 C C . LEU A 1 188 ? -10.685 2.564 8.377 1.00 68.62 188 LEU A C 1
ATOM 1531 O O . LEU A 1 188 ? -11.710 2.633 9.093 1.00 68.62 188 LEU A O 1
#

Secondary structure (DSSP, 8-state):
-HHHHHHHHHHHHHHHHHHHHHHHHHHHHHHHHHHHHHHHHHHHHHHHHHHHHHHHHHHHHHHHHHHHHHHHHHHHHHHHHHHHHHH-GGGGGGGS---S--HHHHHHHHHHHHHHHHTT---SHHHHHHHHHHHHHHHHHHHHHHHTSPPP--HHHHHHHHHHHHHHHHHHHHHHHHHHHHHHHH--

pLDDT: mean 83.69, std 13.76, range [42.12, 97.81]

Foldseek 3Di:
DVVVVVVVVVVVVVVVVVVVVVVVVVVVVVVVVVVVVVVVVVVVVVVVVVVVVLVVQLVVLVVQLVVLVVQLVVLVVVLVVLVCVQPNPCPVVPVPDPPDAALVVLVVVLVVLVVCVVVVVQPDPVSVVVSVVSNVVSVVSNVVNVVVPDPRPPPVSVVVSVVSVVSSVVSVVSSVVSVVSSVVSVVD